Protein 3TQR (pdb70)

Secondary structure (DSSP, 8-state):
-PEEEEEEESS--HHHHHHHHHHHTT-SEEEEEEEES-TT-HHHHHHHHTT--EEE--GGGSSSHHHHHHHHHHHHHTT--SEEEES------HHHHHHTTT--EEESSSTTTT-SS-HHHHHHHTT-SEEEEEEE----TT-S-EEEEEEEE--TT--HHHHHHHHHHHHHHHHHHHHHHHHTT-EEEETTEEEETTEEPPTT-EEE-

Sequence (209 aa):
EPLPIVVLISGNGTNLQAIIGAIQKGLAIEIRAVISNRADAYGLKRAQQADIPTHIIPHEEFPSRTDFESTLQKTIDHYDPKLIVLAGFRKLGKAFVSHYSGRINIHPSLLPKYTGLNTHERALAAGETEHGVSVHYVTDLDAGPLICQARLSITPQDTPETLKTRVHALEHIIYPEVLSWFAAGRLNYHNNQVFLDGKPLAKSGHAFP

Solvent-accessible surface area: 10707 Å² total

Structure (mmCIF, N/CA/C/O backbone):
data_3TQR
#
_entry.id   3TQR
#
_cell.length_a   67.574
_cell.length_b   117.498
_cell.length_c   79.058
_cell.angle_alpha   90.000
_cell.angle_beta   90.000
_cell.angle_gamma   90.000
#
_symmetry.space_group_name_H-M   'C 2 2 21'
#
loop_
_entity.id
_entity.type
_entity.pdbx_description
1 polymer 'Phosphoribosylglycinamide formyltransferase'
2 non-polymer '2-[N-CYCLOHEXYLAMINO]ETHANE SULFONIC ACID'
3 non-polymer 'CHLORIDE ION'
4 water water
#
loop_
_atom_site.group_PDB
_atom_site.id
_atom_site.type_symbol
_atom_site.label_atom_id
_atom_site.label_alt_id
_atom_site.label_comp_id
_atom_site.label_asym_id
_atom_site.label_entity_id
_atom_site.label_seq_id
_atom_site.pdbx_PDB_ins_code
_atom_site.Cartn_x
_atom_site.Cartn_y
_atom_site.Cartn_z
_atom_site.occupancy
_atom_site.B_iso_or_equiv
_atom_site.auth_seq_id
_atom_site.auth_comp_id
_atom_site.auth_asym_id
_atom_site.auth_atom_id
_atom_site.pdbx_PDB_model_num
ATOM 1 N N . GLU A 1 4 ? -21.771 43.110 36.727 1.00 54.48 4 GLU A N 1
ATOM 2 C CA . GLU A 1 4 ? -21.096 44.296 37.251 1.00 60.03 4 GLU A CA 1
ATOM 3 C C . GLU A 1 4 ? -19.596 44.030 37.379 1.00 51.21 4 GLU A C 1
ATOM 4 O O . GLU A 1 4 ? -19.188 43.000 37.914 1.00 52.60 4 GLU A O 1
ATOM 10 N N . PRO A 1 5 ? -18.765 44.962 36.894 1.00 42.02 5 PRO A N 1
ATOM 11 C CA . PRO A 1 5 ? -17.355 44.611 36.678 1.00 38.40 5 PRO A CA 1
ATOM 12 C C . PRO A 1 5 ? -16.560 44.573 37.974 1.00 32.29 5 PRO A C 1
ATOM 13 O O . PRO A 1 5 ? -16.736 45.426 38.838 1.00 30.72 5 PRO A O 1
ATOM 17 N N . LEU A 1 6 ? -15.686 43.583 38.102 1.00 28.60 6 LEU A N 1
ATOM 18 C CA . LEU A 1 6 ? -14.811 43.494 39.254 1.00 26.93 6 LEU A CA 1
ATOM 19 C C . LEU A 1 6 ? -13.691 44.530 39.074 1.00 26.17 6 LEU A C 1
ATOM 20 O O . LEU A 1 6 ? -13.007 44.537 38.051 1.00 28.78 6 LEU A O 1
ATOM 25 N N . PRO A 1 7 ? -13.504 45.417 40.059 1.00 26.86 7 PRO A N 1
ATOM 26 C CA . PRO A 1 7 ? -12.444 46.431 39.945 1.00 25.51 7 PRO A CA 1
ATOM 27 C C . PRO A 1 7 ? -11.051 45.905 40.288 1.00 24.59 7 PRO A C 1
ATOM 28 O O . PRO A 1 7 ? -10.852 45.272 41.326 1.00 26.78 7 PRO A O 1
ATOM 32 N N . ILE A 1 8 ? -10.086 46.182 39.417 1.00 25.69 8 ILE A N 1
ATOM 33 C CA . ILE A 1 8 ? -8.715 45.770 39.651 1.00 21.89 8 ILE A CA 1
ATOM 34 C C . ILE A 1 8 ? -7.747 46.936 39.456 1.00 28.68 8 ILE A C 1
ATOM 35 O O . ILE A 1 8 ? -8.110 47.991 38.915 1.00 27.80 8 ILE A O 1
ATOM 40 N N . VAL A 1 9 ? -6.525 46.741 39.933 1.00 21.25 9 VAL A N 1
ATOM 41 C CA . VAL A 1 9 ? -5.420 47.633 39.620 1.00 25.67 9 VAL A CA 1
ATOM 42 C C . VAL A 1 9 ? -4.349 46.768 38.979 1.00 24.77 9 VAL A C 1
ATOM 43 O O . VAL A 1 9 ? -4.122 45.640 39.422 1.00 25.48 9 VAL A O 1
ATOM 47 N N . VAL A 1 10 ? -3.709 47.269 37.924 1.00 24.49 10 VAL A N 1
ATOM 48 C CA . VAL A 1 10 ? -2.664 46.504 37.249 1.00 20.91 10 VAL A CA 1
ATOM 49 C C . VAL A 1 10 ? -1.297 47.128 37.530 1.00 26.30 10 VAL A C 1
ATOM 50 O O . VAL A 1 10 ? -1.142 48.347 37.429 1.00 24.58 10 VAL A O 1
ATOM 54 N N . LEU A 1 11 ? -0.321 46.288 37.882 1.00 22.69 11 LEU A N 1
ATOM 55 C CA . LEU A 1 11 ? 1.059 46.732 38.115 1.00 22.30 11 LEU A CA 1
ATOM 56 C C . LEU A 1 11 ? 1.942 46.286 36.946 1.00 23.48 11 LEU A C 1
ATOM 57 O O . LEU A 1 11 ? 1.866 45.131 36.507 1.00 22.64 11 LEU A O 1
ATOM 62 N N . ILE A 1 12 ? 2.761 47.205 36.435 1.00 27.97 12 ILE A N 1
ATOM 63 C CA . ILE A 1 12 ? 3.637 46.927 35.299 1.00 25.73 12 ILE A CA 1
ATOM 64 C C . ILE A 1 12 ? 5.030 47.486 35.512 1.00 29.40 12 ILE A C 1
ATOM 65 O O . ILE A 1 12 ? 5.244 48.316 36.400 1.00 25.95 12 ILE A O 1
ATOM 70 N N . SER A 1 13 ? 5.968 47.039 34.678 1.00 26.29 13 SER A N 1
ATOM 71 C CA . SER A 1 13 ? 7.318 47.605 34.659 1.00 29.40 13 SER A CA 1
ATOM 72 C C . SER A 1 13 ? 7.779 47.964 33.242 1.00 29.83 13 SER A C 1
ATOM 73 O O . SER A 1 13 ? 8.795 48.647 33.064 1.00 34.48 13 SER A O 1
ATOM 76 N N . GLY A 1 14 ? 7.042 47.495 32.241 1.00 24.35 14 GLY A N 1
ATOM 77 C CA . GLY A 1 14 ? 7.517 47.549 30.876 1.00 30.30 14 GLY A CA 1
ATOM 78 C C . GLY A 1 14 ? 6.444 47.603 29.806 1.00 30.84 14 GLY A C 1
ATOM 79 O O . GLY A 1 14 ? 5.507 48.396 29.864 1.00 30.94 14 GLY A O 1
ATOM 80 N N . ASN A 1 15 ? 6.598 46.747 28.810 1.00 28.76 15 ASN A N 1
ATOM 81 C CA . ASN A 1 15 ? 5.777 46.822 27.626 1.00 30.15 15 ASN A CA 1
ATOM 82 C C . ASN A 1 15 ? 4.304 46.603 27.971 1.00 32.70 15 ASN A C 1
ATOM 83 O O . ASN A 1 15 ? 3.432 47.268 27.419 1.00 32.79 15 ASN A O 1
ATOM 88 N N . GLY A 1 16 ? 4.032 45.683 28.895 1.00 24.27 16 GLY A N 1
ATOM 89 C CA . GLY A 1 16 ? 2.672 45.472 29.374 1.00 30.48 16 GLY A CA 1
ATOM 90 C C . GLY A 1 16 ? 1.739 44.830 28.358 1.00 29.84 16 GLY A C 1
ATOM 91 O O . GLY A 1 16 ? 0.563 45.197 28.258 1.00 28.40 16 GLY A O 1
ATOM 92 N N . THR A 1 17 ? 2.257 43.863 27.603 1.00 25.90 17 THR A N 1
ATOM 93 C CA . THR A 1 17 ? 1.442 43.169 26.605 1.00 24.39 17 THR A CA 1
ATOM 94 C C . THR A 1 17 ? 0.200 42.496 27.231 1.00 22.55 17 THR A C 1
ATOM 95 O O . THR A 1 17 ? -0.886 42.476 26.645 1.00 30.46 17 THR A O 1
ATOM 99 N N . ASN A 1 18 ? 0.355 41.958 28.428 1.00 22.91 18 ASN A N 1
ATOM 100 C CA . ASN A 1 18 ? -0.782 41.347 29.100 1.00 27.83 18 ASN A CA 1
ATOM 101 C C . ASN A 1 18 ? -1.829 42.363 29.546 1.00 26.54 18 ASN A C 1
ATOM 102 O O . ASN A 1 18 ? -3.012 42.060 29.585 1.00 24.49 18 ASN A O 1
ATOM 107 N N . LEU A 1 19 ? -1.394 43.579 29.856 1.00 24.99 19 LEU A N 1
ATOM 108 C CA . LEU A 1 19 ? -2.340 44.662 30.109 1.00 18.72 19 LEU A CA 1
ATOM 109 C C . LEU A 1 19 ? -3.199 44.889 28.872 1.00 22.77 19 LEU A C 1
ATOM 110 O O . LEU A 1 19 ? -4.417 45.050 28.976 1.00 21.49 19 LEU A O 1
ATOM 115 N N . GLN A 1 20 ? -2.571 44.874 27.694 1.00 24.62 20 GLN A N 1
ATOM 116 C CA . GLN A 1 20 ? -3.306 45.068 26.448 1.00 21.93 20 GLN A CA 1
ATOM 117 C C . GLN A 1 20 ? -4.341 43.971 26.247 1.00 25.65 20 GLN A C 1
ATOM 118 O O . GLN A 1 20 ? -5.457 44.223 25.786 1.00 26.95 20 GLN A O 1
ATOM 124 N N . ALA A 1 21 ? -3.955 42.740 26.554 1.00 22.70 21 ALA A N 1
ATOM 125 C CA . ALA A 1 21 ? -4.877 41.627 26.378 1.00 30.99 21 ALA A CA 1
ATOM 126 C C . ALA A 1 21 ? -6.112 41.835 27.251 1.00 23.12 21 ALA A C 1
ATOM 127 O O . ALA A 1 21 ? -7.228 41.579 26.829 1.00 23.18 21 ALA A O 1
ATOM 129 N N . ILE A 1 22 ? -5.902 42.286 28.480 1.00 22.40 22 ILE A N 1
ATOM 130 C CA . ILE A 1 22 ? -7.026 42.530 29.381 1.00 22.54 22 ILE A CA 1
ATOM 131 C C . ILE A 1 22 ? -7.912 43.667 28.847 1.00 24.26 22 ILE A C 1
ATOM 132 O O . ILE A 1 22 ? -9.133 43.557 28.836 1.00 23.27 22 ILE A O 1
ATOM 137 N N . ILE A 1 23 ? -7.279 44.747 28.395 1.00 24.27 23 ILE A N 1
ATOM 138 C CA . ILE A 1 23 ? -7.990 45.875 27.799 1.00 28.35 23 ILE A CA 1
ATOM 139 C C . ILE A 1 23 ? -8.873 45.392 26.651 1.00 30.01 23 ILE A C 1
ATOM 140 O O . ILE A 1 23 ? -10.055 45.741 26.573 1.00 27.17 23 ILE A O 1
ATOM 145 N N . GLY A 1 24 ? -8.313 44.559 25.779 1.00 30.36 24 GLY A N 1
ATOM 146 C CA . GLY A 1 24 ? -9.076 44.027 24.665 1.00 31.80 24 GLY A CA 1
ATOM 147 C C . GLY A 1 24 ? -10.233 43.143 25.103 1.00 28.57 24 GLY A C 1
ATOM 148 O O . GLY A 1 24 ? -11.329 43.201 24.536 1.00 28.61 24 GLY A O 1
ATOM 149 N N . ALA A 1 25 ? -9.995 42.311 26.113 1.00 22.65 25 ALA A N 1
ATOM 150 C CA . ALA A 1 25 ? -11.021 41.385 26.575 1.00 27.94 25 ALA A CA 1
ATOM 151 C C . ALA A 1 25 ? -12.199 42.149 27.181 1.00 31.12 25 ALA A C 1
ATOM 152 O O . ALA A 1 25 ? -13.361 41.758 27.020 1.00 30.24 25 ALA A O 1
ATOM 154 N N . ILE A 1 26 ? -11.893 43.241 27.877 1.00 28.36 26 ILE A N 1
ATOM 155 C CA . ILE A 1 26 ? -12.931 44.084 28.464 1.00 27.14 26 ILE A CA 1
ATOM 156 C C . ILE A 1 26 ? -13.810 44.656 27.357 1.00 31.91 26 ILE A C 1
ATOM 157 O O . ILE A 1 26 ? -15.037 44.646 27.457 1.00 34.43 26 ILE A O 1
ATOM 162 N N . GLN A 1 27 ? -13.173 45.115 26.283 1.00 27.60 27 GLN A N 1
ATOM 163 C CA . GLN A 1 27 ? -13.904 45.626 25.129 1.00 34.16 27 GLN A CA 1
ATOM 164 C C . GLN A 1 27 ? -14.850 44.574 24.583 1.00 35.66 27 GLN A C 1
ATOM 165 O O . GLN A 1 27 ? -15.920 44.894 24.083 1.00 36.53 27 GLN A O 1
ATOM 171 N N . LYS A 1 28 ? -14.463 43.312 24.705 1.00 35.54 28 LYS A N 1
ATOM 172 C CA . LYS A 1 28 ? -15.300 42.215 24.243 1.00 39.01 28 LYS A CA 1
ATOM 173 C C . LYS A 1 28 ? -16.233 41.647 25.323 1.00 39.15 28 LYS A C 1
ATOM 174 O O . LYS A 1 28 ? -16.830 40.591 25.128 1.00 44.57 28 LYS A O 1
ATOM 180 N N . GLY A 1 29 ? -16.356 42.335 26.457 1.00 36.98 29 GLY A N 1
ATOM 181 C CA . GLY A 1 29 ? -17.329 41.935 27.468 1.00 34.79 29 GLY A CA 1
ATOM 182 C C . GLY A 1 29 ? -16.819 41.365 28.789 1.00 38.21 29 GLY A C 1
ATOM 183 O O . GLY A 1 29 ? -17.619 41.044 29.669 1.00 30.24 29 GLY A O 1
ATOM 184 N N . LEU A 1 30 ? -15.503 41.229 28.947 1.00 31.17 30 LEU A N 1
ATOM 185 C CA . LEU A 1 30 ? -14.951 40.724 30.207 1.00 25.40 30 LEU A CA 1
ATOM 186 C C . LEU A 1 30 ? -15.364 41.656 31.339 1.00 24.02 30 LEU A C 1
ATOM 187 O O . LEU A 1 30 ? -15.135 42.862 31.267 1.00 23.26 30 LEU A O 1
ATOM 192 N N . ALA A 1 31 ? -15.963 41.099 32.388 1.00 25.78 31 ALA A N 1
ATOM 193 C CA . ALA A 1 31 ? -16.511 41.910 33.489 1.00 30.90 31 ALA A CA 1
ATOM 194 C C . ALA A 1 31 ? -15.432 42.391 34.454 1.00 26.89 31 ALA A C 1
ATOM 195 O O . ALA A 1 31 ? -15.428 42.045 35.643 1.00 24.14 31 ALA A O 1
ATOM 197 N N . ILE A 1 32 ? -14.518 43.205 33.934 1.00 25.37 32 ILE A N 1
ATOM 198 C CA . ILE A 1 32 ? -13.413 43.734 34.720 1.00 22.10 32 ILE A CA 1
ATOM 199 C C . ILE A 1 32 ? -13.349 45.229 34.468 1.00 24.83 32 ILE A C 1
ATOM 200 O O . ILE A 1 32 ? -13.555 45.677 33.338 1.00 24.47 32 ILE A O 1
ATOM 205 N N . GLU A 1 33 ? -13.087 45.995 35.519 1.00 24.48 33 GLU A N 1
ATOM 206 C CA . GLU A 1 33 ? -12.793 47.415 35.383 1.00 21.76 33 GLU A CA 1
ATOM 207 C C . GLU A 1 33 ? -11.349 47.671 35.820 1.00 24.07 33 GLU A C 1
ATOM 208 O O . GLU A 1 33 ? -10.994 47.439 36.977 1.00 26.28 33 GLU A O 1
ATOM 214 N N . ILE A 1 34 ? -10.513 48.144 34.907 1.00 26.11 34 ILE A N 1
ATOM 215 C CA . ILE A 1 34 ? -9.168 48.524 35.305 1.00 26.54 34 ILE A CA 1
ATOM 216 C C . ILE A 1 34 ? -9.215 49.943 35.840 1.00 25.48 34 ILE A C 1
ATOM 217 O O . ILE A 1 34 ? -9.280 50.894 35.071 1.00 28.18 34 ILE A O 1
ATOM 222 N N . ARG A 1 35 ? -9.164 50.083 37.161 1.00 22.83 35 ARG A N 1
ATOM 223 C CA . ARG A 1 35 ? -9.272 51.393 37.784 1.00 27.29 35 ARG A CA 1
ATOM 224 C C . ARG A 1 35 ? -7.999 52.201 37.654 1.00 31.43 35 ARG A C 1
ATOM 225 O O . ARG A 1 35 ? -8.047 53.422 37.655 1.00 30.26 35 ARG A O 1
ATOM 233 N N . ALA A 1 36 ? -6.864 51.517 37.535 1.00 24.63 36 ALA A N 1
ATOM 234 C CA . ALA A 1 36 ? -5.579 52.202 37.442 1.00 28.08 36 ALA A CA 1
ATOM 235 C C . ALA A 1 36 ? -4.479 51.266 36.983 1.00 31.56 36 ALA A C 1
ATOM 236 O O . ALA A 1 36 ? -4.524 50.064 37.237 1.00 28.96 36 ALA A O 1
ATOM 238 N N . VAL A 1 37 ? -3.480 51.835 36.316 1.00 26.89 37 VAL A N 1
ATOM 239 C CA . VAL A 1 37 ? -2.252 51.116 36.003 1.00 25.24 37 VAL A CA 1
ATOM 240 C C . VAL A 1 37 ? -1.078 51.815 36.684 1.00 33.59 37 VAL A C 1
ATOM 241 O O . VAL A 1 37 ? -0.908 53.029 36.547 1.00 32.67 37 VAL A O 1
ATOM 245 N N . ILE A 1 38 ? -0.286 51.052 37.434 1.00 25.51 38 ILE A N 1
ATOM 246 C CA . ILE A 1 38 ? 0.843 51.608 38.175 1.00 22.36 38 ILE A CA 1
ATOM 247 C C . ILE A 1 38 ? 2.134 50.985 37.663 1.00 27.13 38 ILE A C 1
ATOM 248 O O . ILE A 1 38 ? 2.242 49.763 37.570 1.00 24.16 38 ILE A O 1
ATOM 253 N N . SER A 1 39 ? 3.108 51.832 37.336 1.00 28.58 39 SER A N 1
ATOM 254 C CA . SER A 1 39 ? 4.411 51.382 36.866 1.00 28.52 39 SER A CA 1
ATOM 255 C C . SER A 1 39 ? 5.519 51.884 37.791 1.00 30.26 39 SER A C 1
ATOM 256 O O . SER A 1 39 ? 5.459 53.013 38.274 1.00 31.26 39 SER A O 1
ATOM 259 N N . ASN A 1 40 ? 6.526 51.050 38.038 1.00 32.42 40 ASN A N 1
ATOM 260 C CA . ASN A 1 40 ? 7.695 51.491 38.806 1.00 37.31 40 ASN A CA 1
ATOM 261 C C . ASN A 1 40 ? 8.767 52.094 37.908 1.00 37.60 40 ASN A C 1
ATOM 262 O O . ASN A 1 40 ? 9.831 52.502 38.384 1.00 35.85 40 ASN A O 1
ATOM 267 N N . ARG A 1 41 ? 8.485 52.146 36.609 1.00 30.84 41 ARG A N 1
ATOM 268 C CA . ARG A 1 41 ? 9.403 52.759 35.650 1.00 35.41 41 ARG A CA 1
ATOM 269 C C . ARG A 1 41 ? 8.683 53.765 34.764 1.00 34.43 41 ARG A C 1
ATOM 270 O O . ARG A 1 41 ? 7.659 53.452 34.161 1.00 30.17 41 ARG A O 1
ATOM 278 N N . ALA A 1 42 ? 9.242 54.966 34.672 1.00 31.72 42 ALA A N 1
ATOM 279 C CA . ALA A 1 42 ? 8.670 56.024 33.848 1.00 34.31 42 ALA A CA 1
ATOM 280 C C . ALA A 1 42 ? 8.673 55.694 32.350 1.00 37.76 42 ALA A C 1
ATOM 281 O O . ALA A 1 42 ? 7.855 56.219 31.602 1.00 40.46 42 ALA A O 1
ATOM 283 N N . ASP A 1 43 ? 9.589 54.829 31.915 1.00 34.63 43 ASP A N 1
ATOM 284 C CA . ASP A 1 43 ? 9.723 54.512 30.489 1.00 37.95 43 ASP A CA 1
ATOM 285 C C . ASP A 1 43 ? 8.922 53.274 30.036 1.00 41.08 43 ASP A C 1
ATOM 286 O O . ASP A 1 43 ? 9.135 52.753 28.936 1.00 40.69 43 ASP A O 1
ATOM 291 N N . ALA A 1 44 ? 8.012 52.797 30.880 1.00 34.57 44 ALA A N 1
ATOM 292 C CA . ALA A 1 44 ? 7.247 51.603 30.547 1.00 28.23 44 ALA A CA 1
ATOM 293 C C . ALA A 1 44 ? 6.219 51.926 29.467 1.00 31.78 44 ALA A C 1
ATOM 294 O O . ALA A 1 44 ? 5.380 52.810 29.641 1.00 29.81 44 ALA A O 1
ATOM 296 N N . TYR A 1 45 ? 6.299 51.220 28.343 1.00 30.23 45 TYR A N 1
ATOM 297 C CA . TYR A 1 45 ? 5.375 51.456 27.241 1.00 31.80 45 TYR A CA 1
ATOM 298 C C . TYR A 1 45 ? 3.945 51.153 27.684 1.00 33.09 45 TYR A C 1
ATOM 299 O O . TYR A 1 45 ? 2.992 51.766 27.208 1.00 31.51 45 TYR A O 1
ATOM 308 N N . GLY A 1 46 ? 3.797 50.219 28.620 1.00 28.39 46 GLY A N 1
ATOM 309 C CA . GLY A 1 46 ? 2.489 49.922 29.169 1.00 25.58 46 GLY A CA 1
ATOM 310 C C . GLY A 1 46 ? 1.746 51.153 29.672 1.00 33.44 46 GLY A C 1
ATOM 311 O O . GLY A 1 46 ? 0.515 51.179 29.674 1.00 28.59 46 GLY A O 1
ATOM 312 N N . LEU A 1 47 ? 2.482 52.166 30.121 1.00 28.35 47 LEU A N 1
ATOM 313 C CA . LEU A 1 47 ? 1.853 53.425 30.525 1.00 37.34 47 LEU A CA 1
ATOM 314 C C . LEU A 1 47 ? 1.097 54.051 29.360 1.00 35.64 47 LEU A C 1
ATOM 315 O O . LEU A 1 47 ? 0.005 54.585 29.538 1.00 35.04 47 LEU A O 1
ATOM 320 N N . LYS A 1 48 ? 1.684 53.986 28.169 1.00 36.81 48 LYS A N 1
ATOM 321 C CA . LYS A 1 48 ? 1.034 54.495 26.964 1.00 32.05 48 LYS A CA 1
ATOM 322 C C . LYS A 1 48 ? -0.194 53.668 26.567 1.00 34.08 48 LYS A C 1
ATOM 323 O O . LYS A 1 48 ? -1.211 54.228 26.146 1.00 34.44 48 LYS A O 1
ATOM 329 N N . ARG A 1 49 ? -0.100 52.344 26.700 1.00 31.40 49 ARG A N 1
ATOM 330 C CA . ARG A 1 49 ? -1.257 51.461 26.470 1.00 33.04 49 ARG A CA 1
ATOM 331 C C . ARG A 1 49 ? -2.451 51.860 27.352 1.00 33.64 49 ARG A C 1
ATOM 332 O O . ARG A 1 49 ? -3.589 51.970 26.881 1.00 33.79 49 ARG A O 1
ATOM 340 N N . ALA A 1 50 ? -2.183 52.082 28.634 1.00 28.35 50 ALA A N 1
ATOM 341 C CA . ALA A 1 50 ? -3.220 52.480 29.582 1.00 29.27 50 ALA A CA 1
ATOM 342 C C . ALA A 1 50 ? -3.823 53.847 29.240 1.00 36.22 50 ALA A C 1
ATOM 343 O O . ALA A 1 50 ? -5.049 54.009 29.189 1.00 33.72 50 ALA A O 1
ATOM 345 N N . GLN A 1 51 ? -2.953 54.827 29.013 1.00 36.57 51 GLN A N 1
ATOM 346 C CA . GLN A 1 51 ? -3.382 56.179 28.674 1.00 44.95 51 GLN A CA 1
ATOM 347 C C . GLN A 1 51 ? -4.293 56.158 27.456 1.00 41.30 51 GLN A C 1
ATOM 348 O O . GLN A 1 51 ? -5.310 56.834 27.432 1.00 45.82 51 GLN A O 1
ATOM 354 N N . GLN A 1 52 ? -3.932 55.359 26.457 1.00 40.17 52 GLN A N 1
ATOM 355 C CA . GLN A 1 52 ? -4.754 55.214 25.262 1.00 38.85 52 GLN A CA 1
ATOM 356 C C . GLN A 1 52 ? -6.164 54.736 25.621 1.00 43.04 52 GLN A C 1
ATOM 357 O O . GLN A 1 52 ? -7.118 55.039 24.911 1.00 41.62 52 GLN A O 1
ATOM 363 N N . ALA A 1 53 ? -6.294 53.991 26.720 1.00 39.87 53 ALA A N 1
ATOM 364 C CA . ALA A 1 53 ? -7.606 53.468 27.126 1.00 37.42 53 ALA A CA 1
ATOM 365 C C . ALA A 1 53 ? -8.277 54.320 28.214 1.00 39.45 53 ALA A C 1
ATOM 366 O O . ALA A 1 53 ? -9.249 53.895 28.843 1.00 39.13 53 ALA A O 1
ATOM 368 N N . ASP A 1 54 ? -7.750 55.524 28.410 1.00 38.02 54 ASP A N 1
ATOM 369 C CA . ASP A 1 54 ? -8.249 56.475 29.407 1.00 42.09 54 ASP A CA 1
ATOM 370 C C . ASP A 1 54 ? -8.234 55.936 30.837 1.00 38.82 54 ASP A C 1
ATOM 371 O O . ASP A 1 54 ? -9.101 56.264 31.645 1.00 37.05 54 ASP A O 1
ATOM 376 N N . ILE A 1 55 ? -7.223 55.126 31.137 1.00 34.48 55 ILE A N 1
ATOM 377 C CA . ILE A 1 55 ? -6.992 54.602 32.481 1.00 35.06 55 ILE A CA 1
ATOM 378 C C . ILE A 1 55 ? -5.942 55.459 33.202 1.00 33.49 55 ILE A C 1
ATOM 379 O O . ILE A 1 55 ? -4.856 55.697 32.666 1.00 34.83 55 ILE A O 1
ATOM 384 N N . PRO A 1 56 ? -6.247 55.908 34.431 1.00 32.69 56 PRO A N 1
ATOM 385 C CA . PRO A 1 56 ? -5.275 56.713 35.175 1.00 37.67 56 PRO A CA 1
ATOM 386 C C . PRO A 1 56 ? -3.981 55.926 35.329 1.00 37.28 56 PRO A C 1
ATOM 387 O O . PRO A 1 56 ? -4.047 54.735 35.650 1.00 30.77 56 PRO A O 1
ATOM 391 N N . THR A 1 57 ? -2.839 56.574 35.111 1.00 33.13 57 THR A N 1
ATOM 392 C CA . THR A 1 57 ? -1.545 55.937 35.340 1.00 31.51 57 THR A CA 1
ATOM 393 C C . THR A 1 57 ? -0.758 56.608 36.458 1.0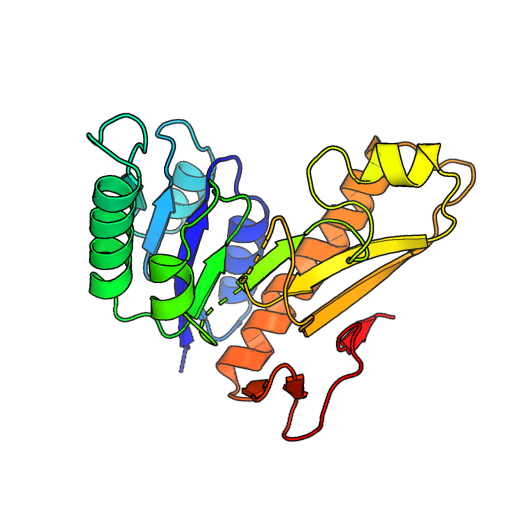0 37.77 57 THR A C 1
ATOM 394 O O . THR A 1 57 ? -0.803 57.828 36.630 1.00 40.73 57 THR A O 1
ATOM 398 N N . HIS A 1 58 ? -0.037 55.794 37.217 1.00 32.26 58 HIS A N 1
ATOM 399 C CA . HIS A 1 58 ? 0.823 56.284 38.283 1.00 33.28 58 HIS A CA 1
ATOM 400 C C . HIS A 1 58 ? 2.235 55.760 38.097 1.00 34.16 58 HIS A C 1
ATOM 401 O O . HIS A 1 58 ? 2.439 54.556 37.939 1.00 32.40 58 HIS A O 1
ATOM 408 N N . ILE A 1 59 ? 3.207 56.668 38.099 1.00 28.98 59 ILE A N 1
ATOM 409 C CA . ILE A 1 59 ? 4.604 56.268 38.103 1.00 28.36 59 ILE A CA 1
ATOM 410 C C . ILE A 1 59 ? 5.107 56.280 39.543 1.00 34.47 59 ILE A C 1
ATOM 411 O O . ILE A 1 59 ? 4.946 57.269 40.244 1.00 41.32 59 ILE A O 1
ATOM 416 N N . ILE A 1 60 ? 5.678 55.168 39.995 1.00 32.79 60 ILE A N 1
ATOM 417 C CA . ILE A 1 60 ? 6.256 55.109 41.330 1.00 30.36 60 ILE A CA 1
ATOM 418 C C . ILE A 1 60 ? 7.655 54.508 41.214 1.00 34.99 60 ILE A C 1
ATOM 419 O O . ILE A 1 60 ? 7.838 53.295 41.332 1.00 38.01 60 ILE A O 1
ATOM 424 N N . PRO A 1 61 ? 8.648 55.368 40.957 1.00 40.91 61 PRO A N 1
ATOM 425 C CA . PRO A 1 61 ? 10.024 54.950 40.673 1.00 38.83 61 PRO A CA 1
ATOM 426 C C . PRO A 1 61 ? 10.707 54.480 41.949 1.00 38.91 61 PRO A C 1
ATOM 427 O O . PRO A 1 61 ? 10.976 55.281 42.842 1.00 41.60 61 PRO A O 1
ATOM 431 N N . HIS A 1 62 ? 10.977 53.183 42.025 1.00 39.38 62 HIS A N 1
ATOM 432 C CA . HIS A 1 62 ? 11.432 52.566 43.264 1.00 41.12 62 HIS A CA 1
ATOM 433 C C . HIS A 1 62 ? 12.731 53.159 43.813 1.00 43.88 62 HIS A C 1
ATOM 434 O O . HIS A 1 62 ? 12.929 53.180 45.025 1.00 48.16 62 HIS A O 1
ATOM 441 N N . GLU A 1 63 ? 13.598 53.652 42.930 1.00 36.75 63 GLU A N 1
ATOM 442 C CA . GLU A 1 63 ? 14.893 54.191 43.356 1.00 46.98 63 GLU A CA 1
ATOM 443 C C . GLU A 1 63 ? 14.764 55.556 44.028 1.00 47.47 63 GLU A C 1
ATOM 444 O O . GLU A 1 63 ? 15.718 56.047 44.630 1.00 43.74 63 GLU A O 1
ATOM 450 N N . GLU A 1 64 ? 13.587 56.167 43.929 1.00 41.17 64 GLU A N 1
ATOM 451 C CA . GLU A 1 64 ? 13.390 57.515 44.456 1.00 44.07 64 GLU A CA 1
ATOM 452 C C . GLU A 1 64 ? 12.947 57.473 45.911 1.00 47.89 64 GLU A C 1
ATOM 453 O O . GLU A 1 64 ? 12.565 58.492 46.486 1.00 47.64 64 GLU A O 1
ATOM 459 N N . PHE A 1 65 ? 13.004 56.286 46.504 1.00 41.18 65 PHE A N 1
ATOM 460 C CA . PHE A 1 65 ? 12.609 56.121 47.896 1.00 51.45 65 PHE A CA 1
ATOM 461 C C . PHE A 1 65 ? 13.795 55.692 48.763 1.00 55.59 65 PHE A C 1
ATOM 462 O O . PHE A 1 65 ? 14.665 54.948 48.306 1.00 57.39 65 PHE A O 1
ATOM 470 N N . PRO A 1 66 ? 13.842 56.181 50.013 1.00 62.16 66 PRO A N 1
ATOM 471 C CA . PRO A 1 66 ? 14.936 55.875 50.942 1.00 70.74 66 PRO A CA 1
ATOM 472 C C . PRO A 1 66 ? 15.124 54.371 51.129 1.00 73.17 66 PRO A C 1
ATOM 473 O O . PRO A 1 66 ? 16.255 53.918 51.313 1.00 72.03 66 PRO A O 1
ATOM 477 N N . SER A 1 67 ? 14.030 53.613 51.074 1.00 63.12 67 SER A N 1
ATOM 478 C CA . SER A 1 67 ? 14.076 52.178 51.316 1.00 54.73 67 SER A CA 1
ATOM 479 C C . SER A 1 67 ? 12.961 51.434 50.581 1.00 59.68 67 SER A C 1
ATOM 480 O O . SER A 1 67 ? 12.003 52.041 50.096 1.00 53.97 67 SER A O 1
ATOM 483 N N . ARG A 1 68 ? 13.088 50.112 50.524 1.00 55.66 68 ARG A N 1
ATOM 484 C CA . ARG A 1 68 ? 12.087 49.272 49.882 1.00 59.78 68 ARG A CA 1
ATOM 485 C C . ARG A 1 68 ? 10.708 49.422 50.533 1.00 63.29 68 ARG A C 1
ATOM 486 O O . ARG A 1 68 ? 9.688 49.345 49.849 1.00 61.57 68 ARG A O 1
ATOM 494 N N . THR A 1 69 ? 10.673 49.641 51.846 1.00 61.79 69 THR A N 1
ATOM 495 C CA . THR A 1 69 ? 9.397 49.768 52.551 1.00 66.45 69 THR A CA 1
ATOM 496 C C . THR A 1 69 ? 8.698 51.101 52.288 1.00 63.98 69 THR A C 1
ATOM 497 O O . THR A 1 69 ? 7.467 51.171 52.277 1.00 61.16 69 THR A O 1
ATOM 501 N N . ASP A 1 70 ? 9.475 52.158 52.084 1.00 58.72 70 ASP A N 1
ATOM 502 C CA . ASP A 1 70 ? 8.894 53.445 51.720 1.00 51.10 70 ASP A CA 1
ATOM 503 C C . ASP A 1 70 ? 8.241 53.338 50.347 1.00 44.62 70 ASP A C 1
ATOM 504 O O . ASP A 1 70 ? 7.089 53.736 50.158 1.00 47.03 70 ASP A O 1
ATOM 509 N N . PHE A 1 71 ? 8.991 52.793 49.393 1.00 40.14 71 PHE A N 1
ATOM 510 C CA . PHE A 1 71 ? 8.464 52.516 48.061 1.00 45.60 71 PHE A CA 1
ATOM 511 C C . PHE A 1 71 ? 7.180 51.717 48.180 1.00 41.21 71 PHE A C 1
ATOM 512 O O . PHE A 1 71 ? 6.144 52.093 47.627 1.00 41.98 71 PHE A O 1
ATOM 520 N N . GLU A 1 72 ? 7.247 50.626 48.932 1.00 35.74 72 GLU A N 1
ATOM 521 C CA . GLU A 1 72 ? 6.109 49.726 49.063 1.00 39.85 72 GLU A CA 1
ATOM 522 C C . GLU A 1 72 ? 4.929 50.412 49.737 1.00 39.30 72 GLU A C 1
ATOM 523 O O . GLU A 1 72 ? 3.773 50.131 49.420 1.00 35.46 72 GLU A O 1
ATOM 529 N N . SER A 1 73 ? 5.225 51.326 50.651 1.00 40.35 73 SER A N 1
ATOM 530 C CA . SER A 1 73 ? 4.176 52.068 51.338 1.00 45.07 73 SER A CA 1
ATOM 531 C C . SER A 1 73 ? 3.402 52.933 50.349 1.00 38.70 73 SER A C 1
ATOM 532 O O . SER A 1 73 ? 2.175 52.909 50.334 1.00 38.06 73 SER A O 1
ATOM 535 N N . THR A 1 74 ? 4.128 53.690 49.528 1.00 37.98 74 THR A N 1
ATOM 536 C CA . THR A 1 74 ? 3.511 54.523 48.495 1.00 39.73 74 THR A CA 1
ATOM 537 C C . THR A 1 74 ? 2.749 53.663 47.478 1.00 34.92 74 THR A C 1
ATOM 538 O O . THR A 1 74 ? 1.634 54.000 47.075 1.00 34.64 74 THR A O 1
ATOM 542 N N . LEU A 1 75 ? 3.345 52.543 47.081 1.00 40.24 75 LEU A N 1
ATOM 543 C CA . LEU A 1 75 ? 2.670 51.615 46.170 1.00 38.16 75 LEU A CA 1
ATOM 544 C C . LEU A 1 75 ? 1.326 51.179 46.743 1.00 33.64 75 LEU A C 1
ATOM 545 O O . LEU A 1 75 ? 0.289 51.323 46.096 1.00 33.51 75 LEU A O 1
ATOM 550 N N . GLN A 1 76 ? 1.354 50.650 47.964 1.00 39.65 76 GLN A N 1
ATOM 551 C CA . GLN A 1 76 ? 0.146 50.172 48.640 1.00 35.10 76 GLN A CA 1
ATOM 552 C C . GLN A 1 76 ? -0.925 51.243 48.807 1.00 40.01 76 GLN A C 1
ATOM 553 O O . GLN A 1 76 ? -2.117 50.962 48.636 1.00 37.50 76 GLN A O 1
ATOM 559 N N . LYS A 1 77 ? -0.514 52.456 49.181 1.00 36.32 77 LYS A N 1
ATOM 560 C CA . LYS A 1 77 ? -1.471 53.547 49.346 1.00 37.99 77 LYS A CA 1
ATOM 561 C C . LYS A 1 77 ? -2.099 53.936 48.010 1.00 41.19 77 LYS A C 1
ATOM 562 O O . LYS A 1 77 ? -3.291 54.246 47.939 1.00 39.99 77 LYS A O 1
ATOM 568 N N . THR A 1 78 ? -1.288 53.921 46.955 1.00 38.54 7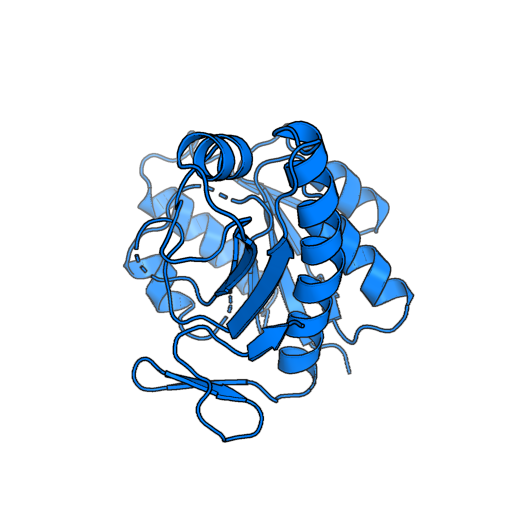8 THR A N 1
ATOM 569 C CA . THR A 1 78 ? -1.756 54.270 45.617 1.00 36.93 78 THR A CA 1
ATOM 570 C C . THR A 1 78 ? -2.720 53.208 45.105 1.00 35.91 78 THR A C 1
ATOM 571 O O . THR A 1 78 ? -3.764 53.521 44.541 1.00 39.42 78 THR A O 1
ATOM 575 N N . ILE A 1 79 ? -2.368 51.946 45.315 1.00 34.08 79 ILE A N 1
ATOM 576 C CA . ILE A 1 79 ? -3.267 50.855 44.985 1.00 37.13 79 ILE A CA 1
ATOM 577 C C . ILE A 1 79 ? -4.579 51.018 45.743 1.00 42.03 79 ILE A C 1
ATOM 578 O O . ILE A 1 79 ? -5.650 51.062 45.142 1.00 37.74 79 ILE A O 1
ATOM 583 N N . ASP A 1 80 ? -4.484 51.122 47.066 1.00 37.62 80 ASP A N 1
ATOM 584 C CA . ASP A 1 80 ? -5.669 51.102 47.923 1.00 40.48 80 ASP A CA 1
ATOM 585 C C . ASP A 1 80 ? -6.623 52.278 47.721 1.00 38.84 80 ASP A C 1
ATOM 586 O O . ASP A 1 80 ? -7.802 52.193 48.074 1.00 38.48 80 ASP A O 1
ATOM 591 N N . HIS A 1 81 ? -6.118 53.372 47.161 1.00 34.23 81 HIS A N 1
ATOM 592 C CA . HIS A 1 81 ? -6.963 54.514 46.833 1.00 38.42 81 HIS A CA 1
ATOM 593 C C . HIS A 1 81 ? -8.131 54.100 45.933 1.00 36.42 81 HIS A C 1
ATOM 594 O O . HIS A 1 81 ? -9.217 54.675 46.001 1.00 39.12 81 HIS A O 1
ATOM 601 N N . TYR A 1 82 ? -7.904 53.090 45.098 1.00 33.35 82 TYR A N 1
ATOM 602 C CA . TYR A 1 82 ? -8.895 52.651 44.123 1.00 30.52 82 TYR A CA 1
ATOM 603 C C . TYR A 1 82 ? -9.806 51.528 44.627 1.00 37.77 82 TYR A C 1
ATOM 604 O O . TYR A 1 82 ? -10.688 51.057 43.897 1.00 34.35 82 TYR A O 1
ATOM 613 N N . ASP A 1 83 ? -9.587 51.091 45.864 1.00 34.08 83 ASP A N 1
ATOM 614 C CA . ASP A 1 83 ? -10.382 50.007 46.425 1.00 35.85 83 ASP A CA 1
ATOM 615 C C . ASP A 1 83 ? -10.547 48.837 45.450 1.00 32.69 83 ASP A C 1
ATOM 616 O O . ASP A 1 83 ? -11.661 48.374 45.224 1.00 33.71 83 ASP A O 1
ATOM 621 N N . PRO A 1 84 ? -9.439 48.345 44.870 1.00 28.91 84 PRO A N 1
ATOM 622 C CA . PRO A 1 84 ? -9.592 47.198 43.974 1.00 30.12 84 PRO A CA 1
ATOM 623 C C . PRO A 1 84 ? -9.950 45.931 44.740 1.00 30.08 84 PRO A C 1
ATOM 624 O O . PRO A 1 84 ? -9.642 45.830 45.923 1.00 33.25 84 PRO A O 1
ATOM 628 N N . LYS A 1 85 ? -10.573 44.974 44.061 1.00 25.80 85 LYS A N 1
ATOM 629 C CA . LYS A 1 85 ? -10.787 43.644 44.624 1.00 29.31 85 LYS A CA 1
ATOM 630 C C . LYS A 1 85 ? -9.634 42.707 44.273 1.00 29.54 85 LYS A C 1
ATOM 631 O O . LYS A 1 85 ? -9.470 41.648 44.876 1.00 34.83 85 LYS A O 1
ATOM 637 N N . LEU A 1 86 ? -8.837 43.095 43.286 1.00 25.83 86 LEU A N 1
ATOM 638 C CA . LEU A 1 86 ? -7.791 42.224 42.775 1.00 24.22 86 LEU A CA 1
ATOM 639 C C . LEU A 1 86 ? -6.617 43.063 42.254 1.00 26.78 86 LEU A C 1
ATOM 640 O O . LEU A 1 86 ? -6.816 44.068 41.568 1.00 28.62 86 LEU A O 1
ATOM 645 N N . ILE A 1 87 ? -5.402 42.658 42.608 1.00 24.98 87 ILE A N 1
ATOM 646 C CA . ILE A 1 87 ? -4.191 43.306 42.144 1.00 21.80 87 ILE A CA 1
ATOM 647 C C . ILE A 1 87 ? -3.577 42.376 41.109 1.00 24.06 87 ILE A C 1
ATOM 648 O O . ILE A 1 87 ? -3.325 41.207 41.393 1.00 27.24 87 ILE A O 1
ATOM 653 N N . VAL A 1 88 ? -3.334 42.885 39.907 1.00 20.03 88 VAL A N 1
ATOM 654 C CA . VAL A 1 88 ? -2.924 42.018 38.795 1.00 20.17 88 VAL A CA 1
ATOM 655 C C . VAL A 1 88 ? -1.586 42.447 38.241 1.00 25.41 88 VAL A C 1
ATOM 656 O O . VAL A 1 88 ? -1.447 43.553 37.716 1.00 24.05 88 VAL A O 1
ATOM 660 N N . LEU A 1 89 ? -0.594 41.573 38.353 1.00 20.40 89 LEU A N 1
ATOM 661 C CA . LEU A 1 89 ? 0.738 41.897 37.860 1.00 18.71 89 LEU A CA 1
ATOM 662 C C . LEU A 1 89 ? 0.866 41.524 36.392 1.00 23.23 89 LEU A C 1
ATOM 663 O O . LEU A 1 89 ? 0.468 40.446 35.987 1.00 23.34 89 LEU A O 1
ATOM 668 N N . ALA A 1 90 ? 1.429 42.428 35.607 1.00 22.36 90 ALA A N 1
ATOM 669 C CA . ALA A 1 90 ? 1.595 42.227 34.180 1.00 21.70 90 ALA A CA 1
ATOM 670 C C . ALA A 1 90 ? 2.989 42.707 33.805 1.00 22.45 90 ALA A C 1
ATOM 671 O O . ALA A 1 90 ? 3.187 43.870 33.416 1.00 23.60 90 ALA A O 1
ATOM 673 N N . GLY A 1 91 ? 3.974 41.829 33.945 1.00 23.88 91 GLY A N 1
ATOM 674 C CA . GLY A 1 91 ? 5.343 42.226 33.674 1.00 25.19 91 GLY A CA 1
ATOM 675 C C . GLY A 1 91 ? 5.928 43.145 34.740 1.00 27.00 91 GLY A C 1
ATOM 676 O O . GLY A 1 91 ? 6.874 43.873 34.468 1.00 26.34 91 GLY A O 1
ATOM 677 N N . PHE A 1 92 ? 5.377 43.100 35.954 1.00 21.79 92 PHE A N 1
ATOM 678 C CA . PHE A 1 92 ? 5.916 43.849 37.099 1.00 24.74 92 PHE A CA 1
ATOM 679 C C . PHE A 1 92 ? 7.148 43.135 37.662 1.00 28.54 92 PHE A C 1
ATOM 680 O O . PHE A 1 92 ? 7.053 42.011 38.150 1.00 30.56 92 PHE A O 1
ATOM 696 N N . ARG A 1 94 ? 9.657 44.136 40.063 1.00 32.32 94 ARG A N 1
ATOM 697 C CA . ARG A 1 94 ? 10.252 44.354 41.388 1.00 35.60 94 ARG A CA 1
ATOM 698 C C . ARG A 1 94 ? 9.796 43.260 42.332 1.00 42.09 94 ARG A C 1
ATOM 699 O O . ARG A 1 94 ? 8.619 42.885 42.331 1.00 39.37 94 ARG A O 1
ATOM 707 N N . LYS A 1 95 ? 10.721 42.738 43.128 1.00 41.25 95 LYS A N 1
ATOM 708 C CA . LYS A 1 95 ? 10.353 41.796 44.174 1.00 45.77 95 LYS A CA 1
ATOM 709 C C . LYS A 1 95 ? 9.660 42.557 45.295 1.00 40.30 95 LYS A C 1
ATOM 710 O O . LYS A 1 95 ? 10.051 43.668 45.633 1.00 40.74 95 LYS A O 1
ATOM 716 N N . LEU A 1 96 ? 8.628 41.948 45.861 1.00 39.97 96 LEU A N 1
ATOM 717 C CA . LEU A 1 96 ? 7.805 42.584 46.872 1.00 41.89 96 LEU A CA 1
ATOM 718 C C . LEU A 1 96 ? 8.053 41.938 48.230 1.00 43.25 96 LEU A C 1
ATOM 719 O O . LEU A 1 96 ? 8.182 40.722 48.325 1.00 41.24 96 LEU A O 1
ATOM 724 N N . GLY A 1 97 ? 8.120 42.757 49.276 1.00 43.58 97 GLY A N 1
ATOM 725 C CA . GLY A 1 97 ? 8.428 42.272 50.612 1.00 41.81 97 GLY A CA 1
ATOM 726 C C . GLY A 1 97 ? 7.315 41.464 51.255 1.00 50.50 97 GLY A C 1
ATOM 727 O O . GLY A 1 97 ? 6.172 41.461 50.782 1.00 44.83 97 GLY A O 1
ATOM 728 N N . LYS A 1 98 ? 7.650 40.774 52.341 1.00 53.54 98 LYS A N 1
ATOM 729 C CA . LYS A 1 98 ? 6.690 39.922 53.044 1.00 60.56 98 LYS A CA 1
ATOM 730 C C . LYS A 1 98 ? 5.423 40.672 53.450 1.00 56.09 98 LYS A C 1
ATOM 731 O O . LYS A 1 98 ? 4.310 40.185 53.252 1.00 56.88 98 LYS A O 1
ATOM 737 N N . ALA A 1 99 ? 5.598 41.858 54.017 1.00 56.19 99 ALA A N 1
ATOM 738 C CA . ALA A 1 99 ? 4.471 42.637 54.525 1.00 58.73 99 ALA A CA 1
ATOM 739 C C . ALA A 1 99 ? 3.506 43.020 53.412 1.00 49.29 99 ALA A C 1
ATOM 740 O O . ALA A 1 99 ? 2.289 42.949 53.573 1.00 46.48 99 ALA A O 1
ATOM 742 N N . PHE A 1 100 ? 4.063 43.449 52.290 1.00 48.08 100 PHE A N 1
ATOM 743 C CA . PHE A 1 100 ? 3.265 43.871 51.151 1.00 48.52 100 PHE A CA 1
ATOM 744 C C . PHE A 1 100 ? 2.451 42.700 50.606 1.00 39.95 100 PHE A C 1
ATOM 745 O O . PHE A 1 100 ? 1.254 42.828 50.362 1.00 42.47 100 PHE A O 1
ATOM 753 N N . VAL A 1 101 ? 3.108 41.557 50.431 1.00 37.64 101 VAL A N 1
ATOM 754 C CA . VAL A 1 101 ? 2.441 40.344 49.964 1.00 40.44 101 VAL A CA 1
ATOM 755 C C . VAL A 1 101 ? 1.316 39.892 50.905 1.00 43.68 101 VAL A C 1
ATOM 756 O O . VAL A 1 101 ? 0.267 39.426 50.442 1.00 38.22 101 VAL A O 1
ATOM 760 N N . SER A 1 102 ? 1.521 40.043 52.217 1.00 41.61 102 SER A N 1
ATOM 761 C CA . SER A 1 102 ? 0.472 39.742 53.201 1.00 37.09 102 SER A CA 1
ATOM 762 C C . SER A 1 102 ? -0.728 40.666 53.072 1.00 35.17 102 SER A C 1
ATOM 763 O O . SER A 1 102 ? -1.877 40.228 53.112 1.00 45.13 102 SER A O 1
ATOM 766 N N . HIS A 1 103 ? -0.458 41.957 52.948 1.00 39.98 103 HIS A N 1
ATOM 767 C CA . HIS A 1 103 ? -1.524 42.934 52.809 1.00 42.37 103 HIS A CA 1
ATOM 768 C C . HIS A 1 103 ? -2.492 42.536 51.686 1.00 42.95 103 HIS A C 1
ATOM 769 O O . HIS A 1 103 ? -3.688 42.820 51.761 1.00 38.40 103 HIS A O 1
ATOM 776 N N . TYR A 1 104 ? -1.978 41.867 50.653 1.00 35.25 104 TYR A N 1
ATOM 777 C CA . TYR A 1 104 ? -2.795 41.543 49.493 1.00 37.81 104 TYR A CA 1
ATOM 778 C C . TYR A 1 104 ? -3.112 40.060 49.334 1.00 34.37 104 TYR A C 1
ATOM 779 O O . TYR A 1 104 ? -3.522 39.629 48.258 1.00 32.76 104 TYR A O 1
ATOM 788 N N . SER A 1 105 ? -2.938 39.288 50.402 1.00 38.50 105 SER A N 1
ATOM 789 C CA . SER A 1 105 ? -3.089 37.833 50.317 1.00 45.12 105 SER A CA 1
ATOM 790 C C . SER A 1 105 ? -4.470 37.423 49.809 1.00 39.33 105 SER A C 1
ATOM 791 O O . SER A 1 105 ? -5.490 37.936 50.271 1.00 36.47 105 SER A O 1
ATOM 794 N N . GLY A 1 106 ? -4.500 36.498 48.856 1.00 33.56 106 GLY A N 1
ATOM 795 C CA . GLY A 1 106 ? -5.753 36.059 48.263 1.00 28.98 106 GLY A CA 1
ATOM 796 C C . GLY A 1 106 ? -6.321 37.016 47.226 1.00 27.78 106 GLY A C 1
ATOM 797 O O . GLY A 1 106 ? -7.328 36.712 46.587 1.00 32.50 106 GLY A O 1
ATOM 798 N N . ARG A 1 107 ? -5.667 38.164 47.054 1.00 27.24 107 ARG A N 1
ATOM 799 C CA . ARG A 1 107 ? -6.152 39.232 46.180 1.00 27.09 107 ARG A CA 1
ATOM 800 C C . ARG A 1 107 ? -5.125 39.667 45.143 1.00 27.77 107 ARG A C 1
ATOM 801 O O . ARG A 1 107 ? -5.367 40.626 44.409 1.00 30.62 107 ARG A O 1
ATOM 817 N N . ILE A 1 109 ? -2.332 38.471 41.997 1.00 21.18 109 ILE A N 1
ATOM 818 C CA . ILE A 1 109 ? -1.946 37.388 41.103 1.00 19.00 109 ILE A CA 1
ATOM 819 C C . ILE A 1 109 ? -0.920 37.835 40.077 1.00 21.79 109 ILE A C 1
ATOM 820 O O . ILE A 1 109 ? -0.706 39.038 39.875 1.00 21.49 109 ILE A O 1
ATOM 825 N N . ASN A 1 110 ? -0.309 36.846 39.425 1.00 19.38 110 ASN A N 1
ATOM 826 C CA . ASN A 1 110 ? 0.763 37.062 38.465 1.00 18.21 110 ASN A CA 1
ATOM 827 C C . ASN A 1 110 ? 0.659 36.011 37.357 1.00 20.65 110 ASN A C 1
ATOM 828 O O . ASN A 1 110 ? 0.091 34.922 37.558 1.00 23.64 110 ASN A O 1
ATOM 833 N N . ILE A 1 111 ? 1.211 36.326 36.198 1.00 21.18 111 ILE A N 1
ATOM 834 C CA . ILE A 1 111 ? 1.274 35.361 35.099 1.00 23.63 111 ILE A CA 1
ATOM 835 C C . ILE A 1 111 ? 2.741 35.185 34.727 1.00 22.66 111 ILE A C 1
ATOM 836 O O . ILE A 1 111 ? 3.501 36.152 34.702 1.00 25.77 111 ILE A O 1
ATOM 841 N N . HIS A 1 112 ? 3.156 33.948 34.493 1.00 18.43 112 HIS A N 1
ATOM 842 C CA . HIS A 1 112 ? 4.570 33.657 34.258 1.00 20.71 112 HIS A CA 1
ATOM 843 C C . HIS A 1 112 ? 4.710 32.702 33.083 1.00 19.73 112 HIS A C 1
ATOM 844 O O . HIS A 1 112 ? 4.031 31.673 33.048 1.00 21.57 112 HIS A O 1
ATOM 851 N N . PRO A 1 113 ? 5.584 33.042 32.117 1.00 19.42 113 PRO A N 1
ATOM 852 C CA . PRO A 1 113 ? 5.727 32.245 30.890 1.00 20.95 113 PRO A CA 1
ATOM 853 C C . PRO A 1 113 ? 6.552 30.969 31.076 1.00 23.02 113 PRO A C 1
ATOM 854 O O . PRO A 1 113 ? 7.496 30.764 30.324 1.00 17.67 113 PRO A O 1
ATOM 858 N N . SER A 1 114 ? 6.203 30.133 32.052 1.00 18.34 114 SER A N 1
ATOM 859 C CA . SER A 1 114 ? 6.722 28.760 32.093 1.00 20.09 114 SER A CA 1
ATOM 860 C C . SER A 1 114 ? 5.711 27.847 32.780 1.00 18.44 114 SER A C 1
ATOM 861 O O . SER A 1 114 ? 4.693 28.309 33.321 1.00 17.55 114 SER A O 1
ATOM 864 N N . LEU A 1 115 ? 5.990 26.551 32.740 1.00 18.08 115 LEU A N 1
ATOM 865 C CA . LEU A 1 115 ? 5.242 25.587 33.541 1.00 17.42 115 LEU A CA 1
ATOM 866 C C . LEU A 1 115 ? 5.852 25.508 34.947 1.00 22.62 115 LEU A C 1
ATOM 867 O O . LEU A 1 115 ? 6.677 24.643 35.226 1.00 25.19 115 LEU A O 1
ATOM 872 N N . LEU A 1 116 ? 5.438 26.426 35.821 1.00 23.17 116 LEU A N 1
ATOM 873 C CA . LEU A 1 116 ? 5.929 26.482 37.187 1.00 22.15 116 LEU A CA 1
ATOM 874 C C . LEU A 1 116 ? 5.660 25.131 37.838 1.00 22.57 116 LEU A C 1
ATOM 875 O O . LEU A 1 116 ? 4.649 24.502 37.545 1.00 24.04 116 LEU A O 1
ATOM 880 N N . PRO A 1 117 ? 6.541 24.695 38.750 1.00 24.98 117 PRO A N 1
ATOM 881 C CA . PRO A 1 117 ? 7.665 25.432 39.356 1.00 24.44 117 PRO A CA 1
ATOM 882 C C . PRO A 1 117 ? 8.957 25.512 38.527 1.00 26.50 117 PRO A C 1
ATOM 883 O O . PRO A 1 117 ? 9.921 26.103 38.994 1.00 28.37 117 PRO A O 1
ATOM 887 N N . LYS A 1 118 ? 8.992 24.950 37.327 1.00 19.50 118 LYS A N 1
ATOM 888 C CA . LYS A 1 118 ? 10.194 25.066 36.497 1.00 23.47 118 LYS A CA 1
ATOM 889 C C . LYS A 1 118 ? 10.379 26.487 35.960 1.00 24.61 118 LYS A C 1
ATOM 890 O O . LYS A 1 118 ? 9.413 27.209 35.746 1.00 23.87 118 LYS A O 1
ATOM 896 N N . TYR A 1 119 ? 11.632 26.865 35.731 1.00 17.62 119 TYR A N 1
ATOM 897 C CA . TYR A 1 119 ? 11.981 28.111 35.047 1.00 18.75 119 TYR A CA 1
ATOM 898 C C . TYR A 1 119 ? 11.369 29.390 35.628 1.00 23.01 119 TYR A C 1
ATOM 899 O O . TYR A 1 119 ? 10.836 30.213 34.899 1.00 20.99 119 TYR A O 1
ATOM 908 N N . THR A 1 120 ? 11.471 29.565 36.944 1.00 20.41 120 THR A N 1
ATOM 909 C CA . THR A 1 120 ? 11.259 30.893 37.510 1.00 21.58 120 THR A CA 1
ATOM 910 C C . THR A 1 120 ? 12.326 31.803 36.914 1.00 25.24 120 THR A C 1
ATOM 911 O O . THR A 1 120 ? 13.378 31.335 36.457 1.00 23.04 120 THR A O 1
ATOM 915 N N . GLY A 1 121 ? 12.070 33.106 36.934 1.00 21.23 121 GLY A N 1
ATOM 916 C CA . GLY A 1 121 ? 13.031 34.062 36.419 1.00 28.97 121 GLY A CA 1
ATOM 917 C C . GLY A 1 121 ? 12.855 34.360 34.941 1.00 30.57 121 GLY A C 1
ATOM 918 O O . GLY A 1 121 ? 11.743 34.291 34.408 1.00 25.32 121 GLY A O 1
ATOM 919 N N . LEU A 1 122 ? 13.963 34.670 34.277 1.00 27.90 122 LEU A N 1
ATOM 920 C CA . LEU A 1 122 ? 13.936 35.215 32.917 1.00 23.25 122 LEU A CA 1
ATOM 921 C C . LEU A 1 122 ? 14.339 34.192 31.856 1.00 21.34 122 LEU A C 1
ATOM 922 O O . LEU A 1 122 ? 14.844 33.111 32.182 1.00 21.73 122 LEU A O 1
ATOM 927 N N . ASN A 1 123 ? 14.130 34.545 30.590 1.00 23.31 123 ASN A N 1
ATOM 928 C CA . ASN A 1 123 ? 14.577 33.705 29.472 1.00 21.73 123 ASN A CA 1
ATOM 929 C C . ASN A 1 123 ? 14.069 32.259 29.563 1.00 21.73 123 ASN A C 1
ATOM 930 O O . ASN A 1 123 ? 14.800 31.295 29.290 1.00 20.27 123 ASN A O 1
ATOM 935 N N . THR A 1 124 ? 12.804 32.124 29.9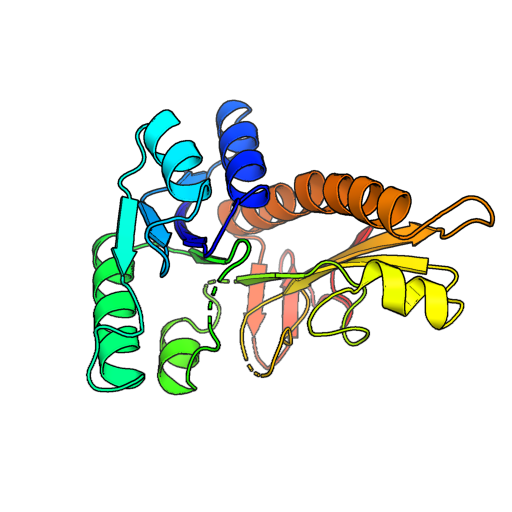40 1.00 18.76 124 THR A N 1
ATOM 936 C CA . THR A 1 124 ? 12.177 30.815 30.123 1.00 22.70 124 THR A CA 1
ATOM 937 C C . THR A 1 124 ? 12.182 29.966 28.859 1.00 19.65 124 THR A C 1
ATOM 938 O O . THR A 1 124 ? 12.458 28.772 28.911 1.00 19.29 124 THR A O 1
ATOM 942 N N . HIS A 1 125 ? 11.897 30.584 27.719 1.00 20.25 125 HIS A N 1
ATOM 943 C CA . HIS A 1 125 ? 11.754 29.824 26.482 1.00 21.58 125 HIS A CA 1
ATOM 944 C C . HIS A 1 125 ? 13.078 29.209 26.084 1.00 24.62 125 HIS A C 1
ATOM 945 O O . HIS A 1 125 ? 13.137 28.041 25.720 1.00 24.60 125 HIS A O 1
ATOM 952 N N . GLU A 1 126 ? 14.140 30.000 26.149 1.00 23.17 126 GLU A N 1
ATOM 953 C CA . GLU A 1 126 ? 15.454 29.481 25.798 1.00 23.65 126 GLU A CA 1
ATOM 954 C C . GLU A 1 126 ? 15.902 28.412 26.779 1.00 23.73 126 GLU A C 1
ATOM 955 O O . GLU A 1 126 ? 16.545 27.434 26.393 1.00 23.88 126 GLU A O 1
ATOM 961 N N . ARG A 1 127 ? 15.563 28.586 28.053 1.00 22.03 127 ARG A N 1
ATOM 962 C CA . ARG A 1 127 ? 15.971 27.609 29.057 1.00 25.45 127 ARG A CA 1
ATOM 963 C C . ARG A 1 127 ? 15.211 26.285 28.894 1.00 27.89 127 ARG A C 1
ATOM 964 O O . ARG A 1 127 ? 15.790 25.225 29.061 1.00 22.87 127 ARG A O 1
ATOM 972 N N . ALA A 1 128 ? 13.922 26.343 28.553 1.00 20.95 128 ALA A N 1
ATOM 973 C CA . ALA A 1 128 ? 13.146 25.113 28.324 1.00 22.24 128 ALA A CA 1
ATOM 974 C C . ALA A 1 128 ? 13.736 24.360 27.134 1.00 24.15 128 ALA A C 1
ATOM 975 O O . ALA A 1 128 ? 13.932 23.136 27.171 1.00 25.98 128 ALA A O 1
ATOM 977 N N . LEU A 1 129 ? 14.016 25.102 26.075 1.00 23.45 129 LEU A N 1
ATOM 978 C CA . LEU A 1 129 ? 14.659 24.526 24.898 1.00 28.51 129 LEU A CA 1
ATOM 979 C C . LEU A 1 129 ? 16.009 23.910 25.242 1.00 29.52 129 LEU A C 1
ATOM 980 O O . LEU A 1 129 ? 16.280 22.768 24.893 1.00 32.74 129 LEU A O 1
ATOM 985 N N . ALA A 1 130 ? 16.856 24.669 25.930 1.00 30.24 130 ALA A N 1
ATOM 986 C CA . ALA A 1 130 ? 18.197 24.187 26.286 1.00 35.89 130 ALA A CA 1
ATOM 987 C C . ALA A 1 130 ? 18.159 22.906 27.108 1.00 34.99 130 ALA A C 1
ATOM 988 O O . ALA A 1 130 ? 19.051 22.079 26.993 1.00 30.56 130 ALA A O 1
ATOM 990 N N . ALA A 1 131 ? 17.126 22.741 27.933 1.00 25.49 131 ALA A N 1
ATOM 991 C CA . ALA A 1 131 ? 17.017 21.556 28.781 1.00 30.59 131 ALA A CA 1
ATOM 992 C C . ALA A 1 131 ? 16.411 20.367 28.037 1.00 28.96 131 ALA A C 1
ATOM 993 O O . ALA A 1 131 ? 16.294 19.275 28.596 1.00 32.05 131 ALA A O 1
ATOM 995 N N . GLY A 1 132 ? 16.028 20.586 26.784 1.00 28.88 132 GLY A N 1
ATOM 996 C CA . GLY A 1 132 ? 15.333 19.576 26.009 1.00 30.86 132 GLY A CA 1
ATOM 997 C C . GLY A 1 132 ? 13.920 19.255 26.488 1.00 34.81 132 GLY A C 1
ATOM 998 O O . GLY A 1 132 ? 13.490 18.106 26.397 1.00 29.33 132 GLY A O 1
ATOM 999 N N . GLU A 1 133 ? 13.187 20.245 27.004 1.00 25.71 133 GLU A N 1
ATOM 1000 C CA . GLU A 1 133 ? 11.799 19.994 27.391 1.00 27.29 133 GLU A CA 1
ATOM 1001 C C . GLU A 1 133 ? 11.002 19.655 26.126 1.00 26.49 133 GLU A C 1
ATOM 1002 O O . GLU A 1 133 ? 11.321 20.134 25.038 1.00 27.21 133 GLU A O 1
ATOM 1008 N N . THR A 1 134 ? 9.952 18.853 26.266 1.00 26.20 134 THR A N 1
ATOM 1009 C CA . THR A 1 134 ? 9.039 18.608 25.146 1.00 31.15 134 THR A CA 1
ATOM 1010 C C . THR A 1 134 ? 7.742 19.383 25.317 1.00 26.11 134 THR A C 1
ATOM 1011 O O . THR A 1 134 ? 6.929 19.449 24.399 1.00 24.52 134 THR A O 1
ATOM 1015 N N . GLU A 1 135 ? 7.544 19.956 26.499 1.00 22.11 135 GLU A N 1
ATOM 1016 C CA . GLU A 1 135 ? 6.378 20.792 26.756 1.00 24.81 135 GLU A CA 1
ATOM 1017 C C . GLU A 1 135 ? 6.807 22.073 27.443 1.00 22.37 135 GLU A C 1
ATOM 1018 O O . GLU A 1 135 ? 7.864 22.127 28.092 1.00 22.16 135 GLU A O 1
ATOM 1024 N N . HIS A 1 136 ? 5.972 23.100 27.309 1.00 19.01 136 HIS A N 1
ATOM 1025 C CA . HIS A 1 136 ? 6.279 24.428 27.826 1.00 22.30 136 HIS A CA 1
ATOM 1026 C C . HIS A 1 136 ? 4.938 25.182 27.849 1.00 24.82 136 HIS A C 1
ATOM 1027 O O . HIS A 1 136 ? 3.919 24.682 27.353 1.00 22.26 136 HIS A O 1
ATOM 1034 N N . GLY A 1 137 ? 4.904 26.360 28.446 1.00 19.61 137 GLY A N 1
ATOM 1035 C CA . GLY A 1 137 ? 3.642 27.066 28.519 1.00 18.50 137 GLY A CA 1
ATOM 1036 C C . GLY A 1 137 ? 3.659 28.209 29.512 1.00 20.33 137 GLY A C 1
ATOM 1037 O O . GLY A 1 137 ? 4.686 28.879 29.702 1.00 19.07 137 GLY A O 1
ATOM 1038 N N . VAL A 1 138 ? 2.509 28.439 30.134 1.00 17.32 138 VAL A N 1
ATOM 1039 C CA . VAL A 1 138 ? 2.332 29.609 30.987 1.00 20.95 138 VAL A CA 1
ATOM 1040 C C . VAL A 1 138 ? 1.546 29.218 32.235 1.00 19.33 138 VAL A C 1
ATOM 1041 O O . VAL A 1 138 ? 0.730 28.299 32.194 1.00 21.87 138 VAL A O 1
ATOM 1045 N N . SER A 1 139 ? 1.818 29.904 33.346 1.00 16.02 139 SER A N 1
ATOM 1046 C CA . SER A 1 139 ? 1.141 29.651 34.614 1.00 19.55 139 SER A CA 1
ATOM 1047 C C . SER A 1 139 ? 0.593 30.949 35.202 1.00 22.71 139 SER A C 1
ATOM 1048 O O . SER A 1 139 ? 1.261 31.985 35.157 1.00 19.87 139 SER A O 1
ATOM 1051 N N . VAL A 1 140 ? -0.614 30.891 35.765 1.00 16.32 140 VAL A N 1
ATOM 1052 C CA . VAL A 1 140 ? -1.162 32.028 36.502 1.00 18.62 140 VAL A CA 1
ATOM 1053 C C . VAL A 1 140 ? -1.237 31.575 37.944 1.00 21.82 140 VAL A C 1
ATOM 1054 O O . VAL A 1 140 ? -1.719 30.474 38.216 1.00 22.82 140 VAL A O 1
ATOM 1058 N N . HIS A 1 141 ? -0.755 32.408 38.866 1.00 22.96 141 HIS A N 1
ATOM 1059 C CA . HIS A 1 141 ? -0.685 32.022 40.268 1.00 20.24 141 HIS A CA 1
ATOM 1060 C C . HIS A 1 141 ? -0.932 33.190 41.212 1.00 21.65 141 HIS A C 1
ATOM 1061 O O . HIS A 1 141 ? -0.810 34.349 40.815 1.00 25.24 141 HIS A O 1
ATOM 1068 N N . TYR A 1 142 ? -1.258 32.878 42.465 1.00 23.83 142 TYR A N 1
ATOM 1069 C CA . TYR A 1 142 ? -1.245 33.870 43.539 1.00 30.43 142 TYR A CA 1
ATOM 1070 C C . TYR A 1 142 ? 0.184 34.251 43.899 1.00 30.48 142 TYR A C 1
ATOM 1071 O O . TYR A 1 142 ? 1.080 33.418 43.855 1.00 30.54 142 TYR A O 1
ATOM 1080 N N . VAL A 1 143 ? 0.395 35.510 44.263 1.00 29.37 143 VAL A N 1
ATOM 1081 C CA . VAL A 1 143 ? 1.728 35.976 44.602 1.00 30.88 143 VAL A CA 1
ATOM 1082 C C . VAL A 1 143 ? 2.033 35.644 46.058 1.00 36.32 143 VAL A C 1
ATOM 1083 O O . VAL A 1 143 ? 1.203 35.887 46.928 1.00 34.98 143 VAL A O 1
ATOM 1087 N N . THR A 1 144 ? 3.212 35.065 46.298 1.00 41.86 144 THR A N 1
ATOM 1088 C CA . THR A 1 144 ? 3.704 34.800 47.655 1.00 55.52 144 THR A CA 1
ATOM 1089 C C . THR A 1 144 ? 5.014 35.541 47.905 1.00 56.41 144 THR A C 1
ATOM 1090 O O . THR A 1 144 ? 5.595 36.121 46.981 1.00 56.72 144 THR A O 1
ATOM 1094 N N . ASP A 1 146 ? 8.538 34.554 47.320 1.00 44.51 146 ASP A N 1
ATOM 1095 C CA . ASP A 1 146 ? 9.369 33.722 46.447 1.00 49.57 146 ASP A CA 1
ATOM 1096 C C . ASP A 1 146 ? 9.206 34.039 44.958 1.00 56.27 146 ASP A C 1
ATOM 1097 O O . ASP A 1 146 ? 8.081 34.130 44.446 1.00 58.13 146 ASP A O 1
ATOM 1102 N N . LEU A 1 147 ? 10.341 34.197 44.276 1.00 47.30 147 LEU A N 1
ATOM 1103 C CA . LEU A 1 147 ? 10.379 34.520 42.848 1.00 51.12 147 LEU A CA 1
ATOM 1104 C C . LEU A 1 147 ? 9.432 33.637 42.037 1.00 52.14 147 LEU A C 1
ATOM 1105 O O . LEU A 1 147 ? 9.532 32.404 42.070 1.00 43.73 147 LEU A O 1
ATOM 1110 N N . ASP A 1 148 ? 8.516 34.279 41.313 1.00 51.04 148 ASP A N 1
ATOM 1111 C CA . ASP A 1 148 ? 7.575 33.579 40.442 1.00 48.64 148 ASP A CA 1
ATOM 1112 C C . ASP A 1 148 ? 7.059 32.275 41.067 1.00 54.17 148 ASP A C 1
ATOM 1113 O O . ASP A 1 148 ? 7.156 31.209 40.457 1.00 50.15 148 ASP A O 1
ATOM 1118 N N . ALA A 1 149 ? 6.517 32.367 42.281 1.00 52.54 149 ALA A N 1
ATOM 1119 C CA . ALA A 1 149 ? 5.999 31.191 42.978 1.00 47.60 149 ALA A CA 1
ATOM 1120 C C . ALA A 1 149 ? 4.732 31.487 43.767 1.00 48.60 149 ALA A C 1
ATOM 1121 O O . ALA A 1 149 ? 4.521 32.613 44.238 1.00 50.56 149 ALA A O 1
ATOM 1123 N N . GLY A 1 150 ? 3.901 30.457 43.915 1.00 40.45 150 GLY A N 1
ATOM 1124 C CA . GLY A 1 150 ? 2.665 30.552 44.663 1.00 37.42 150 GLY A CA 1
ATOM 1125 C C . GLY A 1 150 ? 1.657 29.522 44.193 1.00 37.16 150 GLY A C 1
ATOM 1126 O O . GLY A 1 150 ? 1.839 28.889 43.153 1.00 37.24 150 GLY A O 1
ATOM 1127 N N . PRO A 1 151 ? 0.579 29.338 44.963 1.00 37.27 151 PRO A N 1
ATOM 1128 C CA . PRO A 1 151 ? -0.486 28.405 44.581 1.00 32.79 151 PRO A CA 1
ATOM 1129 C C . PRO A 1 151 ? -0.954 28.677 43.151 1.00 27.71 151 PRO A C 1
ATOM 1130 O O . PRO A 1 151 ? -1.278 29.833 42.826 1.00 24.56 151 PRO A O 1
ATOM 1134 N N . LEU A 1 152 ? -0.995 27.639 42.313 1.00 21.58 152 LEU A N 1
ATOM 1135 C CA . LEU A 1 152 ? -1.341 27.804 40.907 1.00 21.26 152 LEU A CA 1
ATOM 1136 C C . LEU A 1 152 ? -2.849 27.834 40.676 1.00 26.29 152 LEU A C 1
ATOM 1137 O O . LEU A 1 152 ? -3.589 27.033 41.249 1.00 26.76 152 LEU A O 1
ATOM 1142 N N . ILE A 1 153 ? -3.283 28.759 39.824 1.00 21.12 153 ILE A N 1
ATOM 1143 C CA . ILE A 1 153 ? -4.690 28.879 39.420 1.00 17.54 153 ILE A CA 1
ATOM 1144 C C . ILE A 1 153 ? -4.942 28.171 38.086 1.00 29.45 153 ILE A C 1
ATOM 1145 O O . ILE A 1 153 ? -5.944 27.470 37.911 1.00 23.33 153 ILE A O 1
ATOM 1150 N N . CYS A 1 154 ? -4.038 28.376 37.130 1.00 26.20 154 CYS A N 1
ATOM 1151 C CA . CYS A 1 154 ? -4.234 27.873 35.775 1.00 19.78 154 CYS A CA 1
ATOM 1152 C C . CYS A 1 154 ? -2.877 27.660 35.135 1.00 27.67 154 CYS A C 1
ATOM 1153 O O . CYS A 1 154 ? -1.968 28.455 35.347 1.00 25.88 154 CYS A O 1
ATOM 1156 N N . GLN A 1 155 ? -2.756 26.615 34.324 1.00 23.13 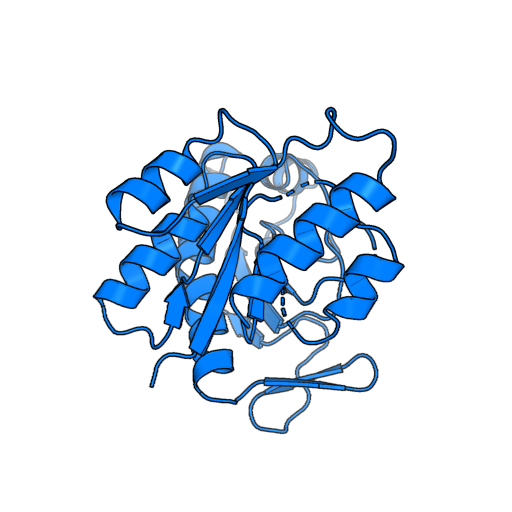155 GLN A N 1
ATOM 1157 C CA . GLN A 1 155 ? -1.542 26.365 33.582 1.00 18.17 155 GLN A CA 1
ATOM 1158 C C . GLN A 1 155 ? -1.936 25.882 32.195 1.00 22.32 155 GLN A C 1
ATOM 1159 O O . GLN A 1 155 ? -2.724 24.949 32.049 1.00 27.67 155 GLN A O 1
ATOM 1165 N N . ALA A 1 156 ? -1.414 26.544 31.170 1.00 19.16 156 ALA A N 1
ATOM 1166 C CA . ALA A 1 156 ? -1.707 26.145 29.802 1.00 18.86 156 ALA A CA 1
ATOM 1167 C C . ALA A 1 156 ? -0.413 25.667 29.168 1.00 22.94 156 ALA A C 1
ATOM 1168 O O . ALA A 1 156 ? 0.619 26.318 29.296 1.00 22.47 156 ALA A O 1
ATOM 1170 N N . ARG A 1 157 ? -0.456 24.530 28.487 1.00 20.55 157 ARG A N 1
ATOM 1171 C CA . ARG A 1 157 ? 0.779 23.993 27.932 1.00 21.37 157 ARG A CA 1
ATOM 1172 C C . ARG A 1 157 ? 0.700 23.769 26.435 1.00 23.31 157 ARG A C 1
ATOM 1173 O O . ARG A 1 157 ? -0.387 23.673 25.879 1.00 21.00 157 ARG A O 1
ATOM 1181 N N . LEU A 1 158 ? 1.862 23.724 25.789 1.00 21.35 158 LEU A N 1
ATOM 1182 C CA . LEU A 1 158 ? 1.939 23.404 24.375 1.00 23.39 1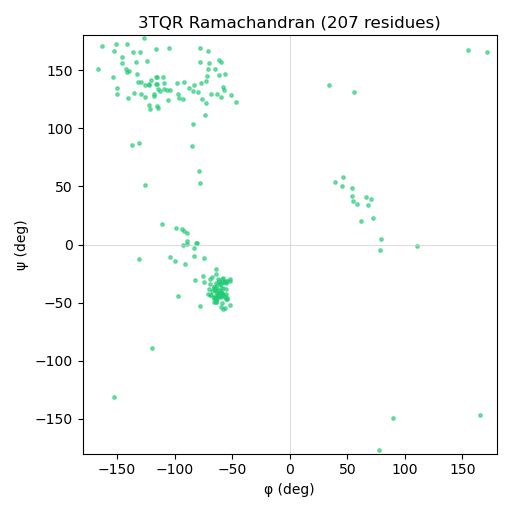58 LEU A CA 1
ATOM 1183 C C . LEU A 1 158 ? 3.162 22.534 24.169 1.00 26.84 158 LEU A C 1
ATOM 1184 O O . LEU A 1 158 ? 3.954 22.356 25.096 1.00 24.37 158 LEU A O 1
ATOM 1189 N N . SER A 1 159 ? 3.307 22.010 22.953 1.00 24.19 159 SER A N 1
ATOM 1190 C CA . SER A 1 159 ? 4.436 21.170 22.584 1.00 26.72 159 SER A CA 1
ATOM 1191 C C . SER A 1 159 ? 5.584 21.961 21.984 1.00 24.84 159 SER A C 1
ATOM 1192 O O . SER A 1 159 ? 5.381 22.886 21.202 1.00 27.56 159 SER A O 1
ATOM 1195 N N . ILE A 1 160 ? 6.795 21.573 22.370 1.00 22.50 160 ILE A N 1
ATOM 1196 C CA . ILE A 1 160 ? 8.005 22.013 21.694 1.00 22.44 160 ILE A CA 1
ATOM 1197 C C . ILE A 1 160 ? 8.328 20.970 20.630 1.00 26.97 160 ILE A C 1
ATOM 1198 O O . ILE A 1 160 ? 8.437 19.787 20.933 1.00 25.13 160 ILE A O 1
ATOM 1203 N N . THR A 1 161 ? 8.470 21.420 19.389 1.00 27.72 161 THR A N 1
ATOM 1204 C CA . THR A 1 161 ? 8.753 20.554 18.246 1.00 25.00 161 THR A CA 1
ATOM 1205 C C . THR A 1 161 ? 10.120 20.917 17.655 1.00 29.69 161 THR A C 1
ATOM 1206 O O . THR A 1 161 ? 10.693 21.950 17.999 1.00 27.88 161 THR A O 1
ATOM 1210 N N . PRO A 1 162 ? 10.655 20.067 16.758 1.00 36.77 162 PRO A N 1
ATOM 1211 C CA . PRO A 1 162 ? 12.029 20.274 16.284 1.00 37.41 162 PRO A CA 1
ATOM 1212 C C . PRO A 1 162 ? 12.298 21.647 15.653 1.00 33.62 162 PRO A C 1
ATOM 1213 O O . PRO A 1 162 ? 13.406 22.136 15.768 1.00 28.93 162 PRO A O 1
ATOM 1217 N N . GLN A 1 163 ? 11.320 22.250 14.989 1.00 29.40 163 GLN A N 1
ATOM 1218 C CA . GLN A 1 163 ? 11.546 23.542 14.353 1.00 32.13 163 GLN A CA 1
ATOM 1219 C C . GLN A 1 163 ? 11.408 24.739 15.309 1.00 27.52 163 GLN A C 1
ATOM 1220 O O . GLN A 1 163 ? 11.741 25.857 14.942 1.00 27.20 163 GLN A O 1
ATOM 1226 N N . ASP A 1 164 ? 10.910 24.518 16.522 1.00 28.65 164 ASP A N 1
ATOM 1227 C CA . ASP A 1 164 ? 10.782 25.629 17.469 1.00 24.11 164 ASP A CA 1
ATOM 1228 C C . ASP A 1 164 ? 12.123 26.248 17.805 1.00 28.26 164 ASP A C 1
ATOM 1229 O O . ASP A 1 164 ? 13.138 25.559 17.861 1.00 28.44 164 ASP A O 1
ATOM 1234 N N . THR A 1 165 ? 12.110 27.559 18.018 1.00 22.74 165 THR A N 1
ATOM 1235 C CA . THR A 1 165 ? 13.277 28.293 18.483 1.00 25.01 165 THR A CA 1
ATOM 1236 C C . THR A 1 165 ? 12.819 29.068 19.721 1.00 24.77 165 THR A C 1
ATOM 1237 O O . THR A 1 165 ? 11.643 29.011 20.086 1.00 23.60 165 THR A O 1
ATOM 1241 N N . PRO A 1 166 ? 13.732 29.797 20.379 1.00 25.19 166 PRO A N 1
ATOM 1242 C CA . PRO A 1 166 ? 13.242 30.580 21.516 1.00 25.94 166 PRO A CA 1
ATOM 1243 C C . PRO A 1 166 ? 12.198 31.615 21.096 1.00 27.28 166 PRO A C 1
ATOM 1244 O O . PRO A 1 166 ? 11.285 31.904 21.868 1.00 21.28 166 PRO A O 1
ATOM 1248 N N . GLU A 1 167 ? 12.328 32.142 19.882 1.00 24.89 167 GLU A N 1
ATOM 1249 C CA . GLU A 1 167 ? 11.395 33.141 19.373 1.00 24.94 167 GLU A CA 1
ATOM 1250 C C . GLU A 1 167 ? 10.006 32.561 19.043 1.00 26.20 167 GLU A C 1
ATOM 1251 O O . GLU A 1 167 ? 8.985 33.172 19.367 1.00 20.47 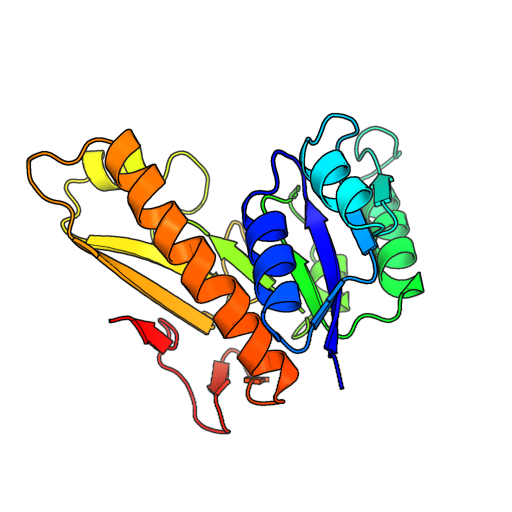167 GLU A O 1
ATOM 1257 N N . THR A 1 168 ? 9.951 31.390 18.414 1.00 18.57 168 THR A N 1
ATOM 1258 C CA . THR A 1 168 ? 8.646 30.782 18.165 1.00 17.31 168 THR A CA 1
ATOM 1259 C C . THR A 1 168 ? 7.946 30.434 19.467 1.00 25.85 168 THR A C 1
ATOM 1260 O O . THR A 1 168 ? 6.749 30.628 19.583 1.00 20.54 168 THR A O 1
ATOM 1264 N N . LEU A 1 169 ? 8.692 29.945 20.453 1.00 23.87 169 LEU A N 1
ATOM 1265 C CA . LEU A 1 169 ? 8.088 29.612 21.732 1.00 23.93 169 LEU A CA 1
ATOM 1266 C C . LEU A 1 169 ? 7.569 30.863 22.440 1.00 18.08 169 LEU A C 1
ATOM 1267 O O . LEU A 1 169 ? 6.443 30.876 22.948 1.00 19.85 169 LEU A O 1
ATOM 1272 N N . LYS A 1 170 ? 8.377 31.918 22.470 1.00 17.07 170 LYS A N 1
ATOM 1273 C CA . LYS A 1 170 ? 7.943 33.141 23.117 1.00 21.20 170 LYS A CA 1
ATOM 1274 C C . LYS A 1 170 ? 6.624 33.621 22.499 1.00 22.95 170 LYS A C 1
ATOM 1275 O O . LYS A 1 170 ? 5.693 34.010 23.206 1.00 22.64 170 LYS A O 1
ATOM 1281 N N . THR A 1 171 ? 6.544 33.596 21.173 1.00 19.64 171 THR A N 1
ATOM 1282 C CA . THR A 1 171 ? 5.334 34.067 20.498 1.00 16.95 171 THR A CA 1
ATOM 1283 C C . THR A 1 171 ? 4.141 33.117 20.742 1.00 16.52 171 THR A C 1
ATOM 1284 O O . THR A 1 171 ? 3.024 33.567 20.991 1.00 17.99 171 THR A O 1
ATOM 1288 N N . ARG A 1 172 ? 4.365 31.808 20.656 1.00 19.41 172 ARG A N 1
ATOM 1289 C CA . ARG A 1 172 ? 3.260 30.864 20.885 1.00 20.08 172 ARG A CA 1
ATOM 1290 C C . ARG A 1 172 ? 2.764 30.937 22.335 1.00 19.05 172 ARG A C 1
ATOM 1291 O O . ARG A 1 172 ? 1.555 30.875 22.611 1.00 18.68 172 ARG A O 1
ATOM 1299 N N . VAL A 1 173 ? 3.696 31.082 23.267 1.00 20.50 173 VAL A N 1
ATOM 1300 C CA . VAL A 1 173 ? 3.332 31.199 24.677 1.00 23.08 173 VAL A CA 1
ATOM 1301 C C . VAL A 1 173 ? 2.642 32.531 24.928 1.00 19.87 173 VAL A C 1
ATOM 1302 O O . VAL A 1 173 ? 1.752 32.628 25.749 1.00 16.69 173 VAL A O 1
ATOM 1306 N N . HIS A 1 174 ? 3.052 33.562 24.202 1.00 16.07 174 HIS A N 1
ATOM 1307 C CA . HIS A 1 174 ? 2.392 34.859 24.302 1.00 22.53 174 HIS A CA 1
ATOM 1308 C C . HIS A 1 174 ? 0.890 34.711 23.932 1.00 17.58 174 HIS A C 1
ATOM 1309 O O . HIS A 1 174 ? 0.008 35.249 24.602 1.00 19.57 174 HIS A O 1
ATOM 1316 N N . ALA A 1 175 ? 0.590 33.941 22.888 1.00 17.87 175 ALA A N 1
ATOM 1317 C CA . ALA A 1 175 ? -0.816 33.635 22.598 1.00 18.01 175 ALA A CA 1
ATOM 1318 C C . ALA A 1 175 ? -1.535 32.989 23.790 1.00 19.99 175 ALA A C 1
ATOM 1319 O O . ALA A 1 175 ? -2.666 33.342 24.108 1.00 15.48 175 ALA A O 1
ATOM 1321 N N . LEU A 1 176 ? -0.895 32.030 24.443 1.00 18.79 176 LEU A N 1
ATOM 1322 C CA . LEU A 1 176 ? -1.503 31.401 25.617 1.00 22.25 176 LEU A CA 1
ATOM 1323 C C . LEU A 1 176 ? -1.700 32.391 26.773 1.00 18.50 176 LEU A C 1
ATOM 1324 O O . LEU A 1 176 ? -2.699 32.321 27.494 1.00 16.90 176 LEU A O 1
ATOM 1329 N N . GLU A 1 177 ? -0.756 33.312 26.956 1.00 13.99 177 GLU A N 1
ATOM 1330 C CA . GLU A 1 177 ? -0.925 34.348 27.973 1.00 17.46 177 GLU A CA 1
ATOM 1331 C C . GLU A 1 177 ? -2.171 35.181 27.705 1.00 19.30 177 GLU A C 1
ATOM 1332 O O . GLU A 1 177 ? -2.945 35.472 28.609 1.00 17.34 177 GLU A O 1
ATOM 1338 N N . HIS A 1 178 ? -2.347 35.576 26.452 1.00 16.95 178 HIS A N 1
ATOM 1339 C CA . HIS A 1 178 ? -3.446 36.453 26.060 1.00 20.17 178 HIS A CA 1
ATOM 1340 C C . HIS A 1 178 ? -4.800 35.757 26.202 1.00 17.44 178 HIS A C 1
ATOM 1341 O O . HIS A 1 178 ? -5.817 36.396 26.435 1.00 20.72 178 HIS A O 1
ATOM 1348 N N . ILE A 1 179 ? -4.793 34.438 26.079 1.00 19.34 179 ILE A N 1
ATOM 1349 C CA . ILE A 1 179 ? -5.976 33.644 26.327 1.00 17.81 179 ILE A CA 1
ATOM 1350 C C . ILE A 1 179 ? -6.238 33.453 27.823 1.00 23.28 179 ILE A C 1
ATOM 1351 O O . ILE A 1 179 ? -7.338 33.734 28.305 1.00 19.93 179 ILE A O 1
ATOM 1356 N N . ILE A 1 180 ? -5.246 32.972 28.571 1.00 19.28 180 ILE A N 1
ATOM 1357 C CA . ILE A 1 180 ? -5.591 32.513 29.904 1.00 16.90 180 ILE A CA 1
ATOM 1358 C C . ILE A 1 180 ? -5.681 33.608 30.980 1.00 17.12 180 ILE A C 1
ATOM 1359 O O . ILE A 1 180 ? -6.458 33.450 31.918 1.00 17.81 180 ILE A O 1
ATOM 1364 N N . TYR A 1 181 ? -4.907 34.691 30.865 1.00 16.62 181 TYR A N 1
ATOM 1365 C CA . TYR A 1 181 ? -5.014 35.754 31.875 1.00 16.49 181 TYR A CA 1
ATOM 1366 C C . TYR A 1 181 ? -6.436 36.341 31.943 1.00 22.14 181 TYR A C 1
ATOM 1367 O O . TYR A 1 181 ? -7.031 36.388 33.015 1.00 19.21 181 TYR A O 1
ATOM 1376 N N . PRO A 1 182 ? -6.982 36.790 30.797 1.00 20.69 182 PRO A N 1
ATOM 1377 C CA . PRO A 1 182 ? -8.355 37.306 30.837 1.00 23.23 182 PRO A CA 1
ATOM 1378 C C . PRO A 1 182 ? -9.333 36.235 31.307 1.00 20.30 182 PRO A C 1
ATOM 1379 O O . PRO A 1 182 ? -10.297 36.565 32.007 1.00 21.42 182 PRO A O 1
ATOM 1383 N N . GLU A 1 183 ? -9.089 34.974 30.960 1.00 19.49 183 GLU A N 1
ATOM 1384 C CA . GLU A 1 183 ? -9.994 33.914 31.408 1.00 19.67 183 GLU A CA 1
ATOM 1385 C C . GLU A 1 183 ? -9.971 33.786 32.936 1.00 21.52 183 GLU A C 1
ATOM 1386 O O . GLU A 1 183 ? -11.024 33.713 33.582 1.00 21.14 183 GLU A O 1
ATOM 1392 N N . VAL A 1 184 ? -8.775 33.765 33.522 1.00 20.60 184 VAL A N 1
ATOM 1393 C CA . VAL A 1 184 ? -8.684 33.731 34.977 1.00 20.81 184 VAL A CA 1
ATOM 1394 C C . VAL A 1 184 ? -9.366 34.954 35.589 1.00 21.34 184 VAL A C 1
ATOM 1395 O O . VAL A 1 184 ? -10.086 34.830 36.584 1.00 19.83 184 VAL A O 1
ATOM 1399 N N . LEU A 1 185 ? -9.131 36.137 35.019 1.00 17.74 185 LEU A N 1
ATOM 1400 C CA . LEU A 1 185 ? -9.837 37.323 35.507 1.00 19.85 185 LEU A CA 1
ATOM 1401 C C . LEU A 1 185 ? -11.359 37.103 35.465 1.00 20.95 185 LEU A C 1
ATOM 1402 O O . LEU A 1 185 ? -12.082 37.522 36.381 1.00 19.60 185 LEU A O 1
ATOM 1407 N N . SER A 1 186 ? -11.857 36.432 34.423 1.00 17.86 186 SER A N 1
ATOM 1408 C CA . SER A 1 186 ? -13.301 36.160 34.368 1.00 20.35 186 SER A CA 1
ATOM 1409 C C . SER A 1 186 ? -13.762 35.255 35.518 1.00 21.85 186 SER A C 1
ATOM 1410 O O . SER A 1 186 ? -14.871 35.412 36.029 1.00 18.84 186 SER A O 1
ATOM 1413 N N . TRP A 1 187 ? -12.922 34.311 35.931 1.00 19.87 187 TRP A N 1
ATOM 1414 C CA . TRP A 1 187 ? -13.274 33.459 37.075 1.00 16.98 187 TRP A CA 1
ATOM 1415 C C . TRP A 1 187 ? -13.422 34.283 38.346 1.00 18.51 187 TRP A C 1
ATOM 1416 O O . TRP A 1 187 ? -14.388 34.116 39.104 1.00 20.05 187 TRP A O 1
ATOM 1427 N N . PHE A 1 188 ? -12.478 35.186 38.581 1.00 18.29 188 PHE A N 1
ATOM 1428 C CA . PHE A 1 188 ? -12.586 36.066 39.744 1.00 20.51 188 PHE A CA 1
ATOM 1429 C C . PHE A 1 188 ? -13.834 36.941 39.672 1.00 25.04 188 PHE A C 1
ATOM 1430 O O . PHE A 1 188 ? -14.539 37.104 40.675 1.00 22.92 188 PHE A O 1
ATOM 1438 N N . ALA A 1 189 ? -14.106 37.510 38.495 1.00 21.33 189 ALA A N 1
ATOM 1439 C CA . ALA A 1 189 ? -15.251 38.409 38.352 1.00 25.34 189 ALA A CA 1
ATOM 1440 C C . ALA A 1 189 ? -16.549 37.667 38.667 1.00 24.31 189 ALA A C 1
ATOM 1441 O O . ALA A 1 189 ? -17.489 38.265 39.175 1.00 26.60 189 ALA A O 1
ATOM 1443 N N . ALA A 1 190 ? -16.585 36.365 38.375 1.00 25.38 190 ALA A N 1
ATOM 1444 C CA . ALA A 1 190 ? -17.790 35.554 38.585 1.00 27.53 190 ALA A CA 1
ATOM 1445 C C . ALA A 1 190 ? -17.837 34.938 39.978 1.00 27.38 190 ALA A C 1
ATOM 1446 O O . ALA A 1 190 ? -18.753 34.166 40.288 1.00 22.87 190 ALA A O 1
ATOM 1448 N N . GLY A 1 191 ? -16.843 35.263 40.809 1.00 24.36 191 GLY A N 1
ATOM 1449 C CA . GLY A 1 191 ? -16.781 34.747 42.165 1.00 23.23 191 GLY A CA 1
ATOM 1450 C C . GLY A 1 191 ? -16.556 33.239 42.225 1.00 28.05 191 GLY A C 1
ATOM 1451 O O . GLY A 1 191 ? -17.142 32.555 43.051 1.00 28.79 191 GLY A O 1
ATOM 1452 N N . ARG A 1 192 ? -15.689 32.715 41.365 1.00 23.72 192 ARG A N 1
ATOM 1453 C CA . ARG A 1 192 ? -15.509 31.272 41.263 1.00 20.28 192 ARG A CA 1
ATOM 1454 C C . ARG A 1 192 ? -14.287 30.786 42.028 1.00 21.57 192 ARG A C 1
ATOM 1455 O O . ARG A 1 192 ? -14.127 29.589 42.237 1.00 22.37 192 ARG A O 1
ATOM 1463 N N . LEU A 1 193 ? -13.411 31.706 42.418 1.00 21.33 193 LEU A N 1
ATOM 1464 C CA . LEU A 1 193 ? -12.124 31.307 43.011 1.00 21.47 193 LEU A CA 1
ATOM 1465 C C . LEU A 1 193 ? -11.993 31.616 44.498 1.00 26.66 193 LEU A C 1
ATOM 1466 O O . LEU A 1 193 ? -12.469 32.651 44.981 1.00 23.84 193 LEU A O 1
ATOM 1471 N N . ASN A 1 194 ? -11.315 30.720 45.212 1.00 23.75 194 ASN A N 1
ATOM 1472 C CA . ASN A 1 194 ? -10.923 30.975 46.590 1.00 22.46 194 ASN A CA 1
ATOM 1473 C C . ASN A 1 194 ? -9.552 30.430 46.848 1.00 28.77 194 ASN A C 1
ATOM 1474 O O . ASN A 1 194 ? -9.167 29.409 46.272 1.00 24.97 194 ASN A O 1
ATOM 1479 N N . TYR A 1 195 ? -8.841 31.111 47.741 1.00 27.33 195 TYR A N 1
ATOM 1480 C CA . TYR A 1 195 ? -7.562 30.661 48.232 1.00 27.83 195 TYR A CA 1
ATOM 1481 C C . TYR A 1 195 ? -7.694 30.380 49.715 1.00 30.68 195 TYR A C 1
ATOM 1482 O O . TYR A 1 195 ? -8.030 31.273 50.494 1.00 35.99 195 TYR A O 1
ATOM 1491 N N . HIS A 1 196 ? -7.443 29.133 50.102 1.00 35.29 196 HIS A N 1
ATOM 1492 C CA . HIS A 1 196 ? -7.621 28.715 51.486 1.00 40.72 196 HIS A CA 1
ATOM 1493 C C . HIS A 1 196 ? -6.650 27.599 51.861 1.00 51.51 196 HIS A C 1
ATOM 1494 O O . HIS A 1 196 ? -6.529 26.600 51.149 1.00 48.89 196 HIS A O 1
ATOM 1501 N N . ASN A 1 197 ? -5.954 27.786 52.980 1.00 64.30 197 ASN A N 1
ATOM 1502 C CA . ASN A 1 197 ? -5.037 26.782 53.508 1.00 65.26 197 ASN A CA 1
ATOM 1503 C C . ASN A 1 197 ? -4.123 26.182 52.445 1.00 66.11 197 ASN A C 1
ATOM 1504 O O . ASN A 1 197 ? -4.108 24.972 52.226 1.00 67.97 197 ASN A O 1
ATOM 1509 N N . ASN A 1 198 ? -3.365 27.051 51.786 1.00 66.51 198 ASN A N 1
ATOM 1510 C CA . ASN A 1 198 ? -2.381 26.657 50.782 1.00 70.35 198 ASN A CA 1
ATOM 1511 C C . ASN A 1 198 ? -3.000 25.954 49.579 1.00 65.76 198 ASN A C 1
ATOM 1512 O O . ASN A 1 198 ? -2.318 25.246 48.839 1.00 60.84 198 ASN A O 1
ATOM 1517 N N . GLN A 1 199 ? -4.296 26.152 49.377 1.00 58.00 199 GLN A N 1
ATOM 1518 C CA . GLN A 1 199 ? -4.977 25.480 48.280 1.00 51.26 199 GLN A CA 1
ATOM 1519 C C . GLN A 1 199 ? -5.849 26.455 47.487 1.00 36.71 199 GLN A C 1
ATOM 1520 O O . GLN A 1 199 ? -6.391 27.409 48.042 1.00 40.23 199 GLN A O 1
ATOM 1526 N N . VAL A 1 200 ? -5.967 26.221 46.186 1.00 36.92 200 VAL A N 1
ATOM 1527 C CA . VAL A 1 200 ? -6.867 27.010 45.355 1.00 30.11 200 VAL A CA 1
ATOM 1528 C C . VAL A 1 200 ? -8.130 26.227 45.024 1.00 32.71 200 VAL A C 1
ATOM 1529 O O . VAL A 1 200 ? -8.051 25.069 44.613 1.00 31.58 200 VAL A O 1
ATOM 1533 N N . PHE A 1 201 ? -9.285 26.871 45.181 1.00 27.48 201 PHE A N 1
ATOM 1534 C CA . PHE A 1 201 ? -10.570 26.245 44.890 1.00 20.48 201 PHE A CA 1
ATOM 1535 C C . PHE A 1 201 ? -11.259 26.956 43.725 1.00 29.40 201 PHE A C 1
ATOM 1536 O O . PHE A 1 201 ? -11.244 28.191 43.637 1.00 24.07 201 PHE A O 1
ATOM 1544 N N . LEU A 1 202 ? -11.856 26.164 42.837 1.00 27.46 202 LEU A N 1
ATOM 1545 C CA . LEU A 1 202 ? -12.624 26.674 41.708 1.00 22.44 202 LEU A CA 1
ATOM 1546 C C . LEU A 1 202 ? -14.035 26.106 41.809 1.00 25.94 202 LEU A C 1
ATOM 1547 O O . LEU A 1 202 ? -14.211 24.885 41.810 1.00 23.06 202 LEU A O 1
ATOM 1552 N N . ASP A 1 203 ? -15.033 26.981 41.919 1.00 23.21 203 ASP A N 1
ATOM 1553 C CA . ASP A 1 203 ? -16.406 26.546 42.172 1.00 26.64 203 ASP A CA 1
ATOM 1554 C C . ASP A 1 203 ? -16.512 25.655 43.425 1.00 29.00 203 ASP A C 1
ATOM 1555 O O . ASP A 1 203 ? -17.285 24.696 43.458 1.00 22.44 203 ASP A O 1
ATOM 1560 N N . GLY A 1 204 ? -15.734 25.976 44.452 1.00 23.37 204 GLY A N 1
ATOM 1561 C CA . GLY A 1 204 ? -15.789 25.255 45.712 1.00 22.63 204 GLY A CA 1
ATOM 1562 C C . GLY A 1 204 ? -15.050 23.923 45.742 1.00 27.72 204 GLY A C 1
ATOM 1563 O O . GLY A 1 204 ? -15.123 23.210 46.740 1.00 29.52 204 GLY A O 1
ATOM 1564 N N . LYS A 1 205 ? -14.345 23.584 44.666 1.00 28.24 205 LYS A N 1
ATOM 1565 C CA . LYS A 1 205 ? -13.619 22.307 44.584 1.00 33.74 205 LYS A CA 1
ATOM 1566 C C . LYS A 1 205 ? -12.120 22.537 44.486 1.00 27.16 205 LYS A C 1
ATOM 1567 O O . LYS A 1 205 ? -11.681 23.402 43.742 1.00 26.00 205 LYS A O 1
ATOM 1573 N N . PRO A 1 206 ? -11.330 21.737 45.215 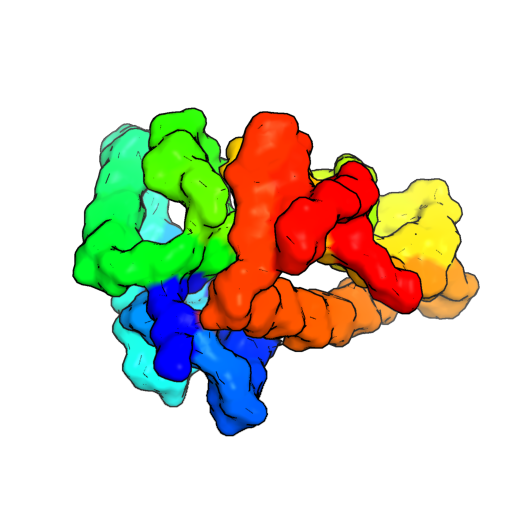1.00 33.71 206 PRO A N 1
ATOM 1574 C CA . PRO A 1 206 ? -9.875 21.913 45.176 1.00 32.33 206 PRO A CA 1
ATOM 1575 C C . PRO A 1 206 ? -9.325 21.647 43.779 1.00 33.40 206 PRO A C 1
ATOM 1576 O O . PRO A 1 206 ? -9.636 20.618 43.187 1.00 37.19 206 PRO A O 1
ATOM 1580 N N . LEU A 1 207 ? -8.524 22.569 43.262 1.00 26.74 207 LEU A N 1
ATOM 1581 C CA . LEU A 1 207 ? -7.768 22.317 42.046 1.00 27.33 207 LEU A CA 1
ATOM 1582 C C . LEU A 1 207 ? -6.548 21.456 42.333 1.00 34.46 207 LEU A C 1
ATOM 1583 O O . LEU A 1 207 ? -6.032 21.443 43.448 1.00 29.97 207 LEU A O 1
ATOM 1588 N N . ALA A 1 208 ? -6.061 20.769 41.304 1.00 36.36 208 ALA A N 1
ATOM 1589 C CA . ALA A 1 208 ? -4.76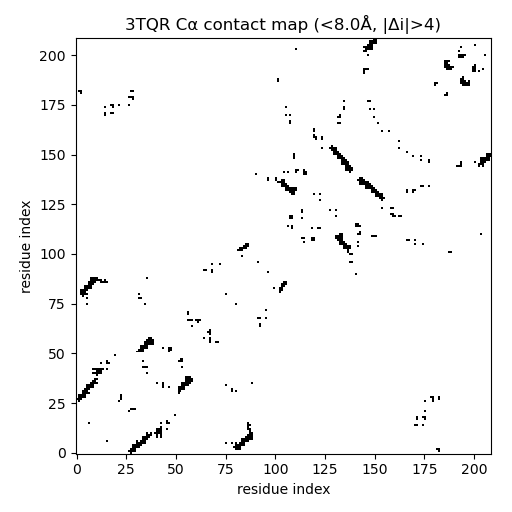6 20.109 41.390 1.00 34.70 208 ALA A CA 1
ATOM 1590 C C . ALA A 1 208 ? -3.681 21.154 41.671 1.00 32.82 208 ALA A C 1
ATOM 1591 O O . ALA A 1 208 ? -3.863 22.344 41.408 1.00 29.47 208 ALA A O 1
ATOM 1593 N N . LYS A 1 209 ? -2.565 20.709 42.228 1.00 34.26 209 LYS A N 1
ATOM 1594 C CA . LYS A 1 209 ? -1.473 21.601 42.592 1.00 38.93 209 LYS A CA 1
ATOM 1595 C C . LYS A 1 209 ? -1.030 22.430 41.381 1.00 38.44 209 LYS A C 1
ATOM 1596 O O . LYS A 1 209 ? -0.606 23.576 41.510 1.00 39.83 209 LYS A O 1
ATOM 1602 N N . SER A 1 210 ? -1.156 21.844 40.198 1.00 31.21 210 SER A N 1
ATOM 1603 C CA . SER A 1 210 ? -0.735 22.498 38.967 1.00 29.40 210 SER A CA 1
ATOM 1604 C C . SER A 1 210 ? -1.783 23.499 38.453 1.00 31.43 210 SER A C 1
ATOM 1605 O O . SER A 1 210 ? -1.588 24.128 37.418 1.00 34.95 210 SER A O 1
ATOM 1608 N N . GLY A 1 211 ? -2.883 23.649 39.186 1.00 27.33 211 GLY A N 1
ATOM 1609 C CA . GLY A 1 211 ? -3.993 24.498 38.769 1.00 29.37 211 GLY A CA 1
ATOM 1610 C C . GLY A 1 211 ? -4.870 23.858 37.705 1.00 33.94 211 GLY A C 1
ATOM 1611 O O . GLY A 1 211 ? -4.660 22.708 37.323 1.00 31.92 211 GLY A O 1
ATOM 1612 N N . HIS A 1 212 ? -5.863 24.598 37.223 1.00 27.38 212 HIS A N 1
ATOM 1613 C CA . HIS A 1 212 ? -6.690 24.101 36.133 1.00 29.28 212 HIS A CA 1
ATOM 1614 C C . HIS A 1 212 ? -5.872 24.026 34.845 1.00 32.12 212 HIS A C 1
ATOM 1615 O O . HIS A 1 212 ? -5.206 24.991 34.463 1.00 25.49 212 HIS A O 1
ATOM 1622 N N . ALA A 1 213 ? -5.922 22.876 34.180 1.00 29.78 213 ALA A N 1
ATOM 1623 C CA . ALA A 1 213 ? -5.061 22.632 33.020 1.00 32.23 213 ALA A CA 1
ATOM 1624 C C . ALA A 1 213 ? -5.747 22.885 31.674 1.00 33.85 213 ALA A C 1
ATOM 1625 O O . ALA A 1 213 ? -6.907 22.530 31.475 1.00 33.87 213 ALA A O 1
ATOM 1627 N N . PHE A 1 214 ? -5.004 23.501 30.763 1.00 29.26 214 PHE A N 1
ATOM 1628 C CA . PHE A 1 214 ? -5.346 23.560 29.347 1.00 33.82 214 PHE A CA 1
ATOM 1629 C C . PHE A 1 214 ? -4.132 23.029 28.576 1.00 40.13 214 PHE A C 1
ATOM 1630 O O . PHE A 1 214 ? -2.998 23.378 28.902 1.00 35.19 214 PHE A O 1
ATOM 1638 N N . PRO A 1 215 ? -4.351 22.197 27.541 1.00 40.13 215 PRO A N 1
ATOM 1639 C CA . PRO A 1 215 ? -5.652 21.708 27.081 1.00 44.72 215 PRO A CA 1
ATOM 1640 C C . PRO A 1 215 ? -6.223 20.678 28.046 1.00 48.61 215 PRO A C 1
ATOM 1641 O O . PRO A 1 215 ? -5.558 20.303 29.016 1.00 42.55 215 PRO A O 1
#

Organism: Coxiella burnetii (strain RSA 493 / Nine Mile phase I) (NCBI:txid227377)

InterPro domains:
  IPR001555 Phosphoribosylglycinamide formyltransferase, active site [PS00373] (137-160)
  IPR002376 Formyl transferase, N-terminal [PF00551] (8-185)
  IPR004607 Phosphoribosylglycinamide formyltransferase [MF_01930] (7-191)
  IPR004607 Phosphoribosylglycinamide formyltransferase [TIGR00639] (8-193)
  IPR004607 Phosphoribosylglycinamide formyltransferase [cd08645] (8-188)
  IPR036477 Formyl transferase, N-terminal domain superfamily [SSF53328] (8-206)

Nearest PDB structures (foldseek):
  3tqr-assembly1_A  TM=1.005E+00  e=1.180E-46  Coxiella burnetii
  2ywr-assembly1_A  TM=9.719E-01  e=8.286E-22  Aquifex aeolicus
  1meo-assembly1_A  TM=9.544E-01  e=1.369E-21  Homo sapiens
  5cjj-assembly1_B  TM=9.289E-01  e=1.761E-15  Campylobacter jejuni subsp. jejuni NCTC 11168 = ATCC 700819
  3nrb-assembly1_C  TM=8.498E-01  e=8.290E-16  Pseudomonas putida KT2440

Foldseek 3Di:
DAAEEEEEAAAAQLLVLLLVVVVVVPQRHDHQEYEYLDPHHNVQVVCVVVVHHYYHQNCVVDPDLVRSLVVVVVVRCVRVGQAYEYGHHDDHDQVSLVVCPFRWYKAFWQPPPDFDPLRLQVCVVVVHQKTAMWMARDHPGPDAQTAETEMDTDDPPDDSVNSVVVRSVVSSPVPSVVSSQVRVVQWTDDDRFIGGNNHTADSSHHYHD

Radius of gyration: 16.74 Å; Cα contacts (8 Å, |Δi|>4): 403; chains: 1; bounding box: 39×39×40 Å

B-factor: mean 35.08, std 14.8, range [13.99, 123.64]

CATH classification: 3.40.50.170